Protein AF-0000000077126315 (afdb_homodimer)

Sequence (256 aa):
MYADLDFWLALLKDGDWLTDRAESLLKEHEDDLEVSLATFIELFLVEERLSFDRERAVTAILELATYEGNPNVVYQASENIDEGLNTFNAFHAALSSGSIISSDRAYDELTGVNRIRLEPEENEDSAAMYADLDFWLALLKDGDWLTDRAESLLKEHEDDLEVSLATFIELFLVEERLSFDRERAVTAILELATYEGNPNVVYQASENIDEGLNTFNAFHAALSSGSIISSDRAYDELTGVNRIRLEPEENEDSAA

pLDDT: mean 93.41, std 11.42, range [36.09, 98.94]

Organism: Haloquadratum walsbyi (strain DSM 16790 / HBSQ001) (NCBI:txid362976)

Radius of gyration: 20.1 Å; Cα contacts (8 Å, |Δi|>4): 358; chains: 2; bounding box: 36×75×53 Å

Nearest PDB structures (foldseek):
  4chg-assembly3_E  TM=4.236E-01  e=1.480E-02  Mycobacterium tuberculosis H37Rv
  5x3t-assembly1_H  TM=5.270E-01  e=7.736E-02  Mycobacterium tuberculosis H37Rv
  7by2-assembly1_B-2  TM=4.514E-01  e=3.288E-02  Klebsiella pneumoniae
  5wz4-assembly1_B  TM=5.120E-01  e=4.131E-02  Mycobacterium tuberculosis H37Rv
  6a7v-assembly1_E  TM=3.800E-01  e=3.041E-01  Mycobacterium tuberculosis H37Rv

Foldseek 3Di:
DEDALLLLCLCVDPPRPCVVVSVVVLVVQQPPYADEPVNLLVLLVVCVPVVDDSVVSLVVCVNRHDYPDDSQLSVQLVVLVVVPDDSVVSSQQSVVQQEDEDCDCSQVSDPRHHYDHDDDDDPPPPVD/DEDALVLLCLCVDPPRPCVVVSVVVLVVQQPPYADEPVNLLVLLVVCVPVVDDSVVSLVVCVNRHDYPDDSQLSVQLVVLVVVPDDSVVSSQQSVVQQEDEDCDCSQVSDPRHHYDHDDDDPPPPPVD

Structure (mmCIF, N/CA/C/O backbone):
data_AF-0000000077126315-model_v1
#
loop_
_entity.id
_entity.type
_entity.pdbx_description
1 polymer 'PIN domain protein'
#
loop_
_atom_site.group_PDB
_atom_site.id
_atom_site.type_symbol
_atom_site.label_atom_id
_atom_site.label_alt_id
_atom_site.label_comp_id
_atom_site.label_asym_id
_atom_site.label_entity_id
_atom_site.label_seq_id
_atom_site.pdbx_PDB_ins_code
_atom_site.Cartn_x
_atom_site.Cartn_y
_atom_site.Cartn_z
_atom_site.occupancy
_atom_site.B_iso_or_equiv
_atom_site.auth_seq_id
_atom_site.auth_comp_id
_atom_site.auth_asym_id
_atom_site.auth_atom_id
_atom_site.pdbx_PDB_model_num
ATOM 1 N N . MET A 1 1 ? 2.855 -19.172 2.217 1 94.94 1 MET A N 1
ATOM 2 C CA . MET A 1 1 ? 3.213 -18.891 0.829 1 94.94 1 MET A CA 1
ATOM 3 C C . MET A 1 1 ? 2.586 -17.594 0.362 1 94.94 1 MET A C 1
ATOM 5 O O . MET A 1 1 ? 1.371 -17.406 0.467 1 94.94 1 MET A O 1
ATOM 9 N N . TYR A 1 2 ? 3.389 -16.672 -0.114 1 98.06 2 TYR A N 1
ATOM 10 C CA . TYR A 1 2 ? 2.936 -15.359 -0.55 1 98.06 2 TYR A CA 1
ATOM 11 C C . TYR A 1 2 ? 2.613 -15.359 -2.039 1 98.06 2 TYR A C 1
ATOM 13 O O . TYR A 1 2 ? 3.338 -15.961 -2.838 1 98.06 2 TYR A O 1
ATOM 21 N N . ALA A 1 3 ? 1.524 -14.789 -2.373 1 97.94 3 ALA A N 1
ATOM 22 C CA . ALA A 1 3 ? 1.122 -14.742 -3.777 1 97.94 3 ALA A CA 1
ATOM 23 C C . ALA A 1 3 ? 0.929 -13.305 -4.246 1 97.94 3 ALA A C 1
ATOM 25 O O . ALA A 1 3 ? 0.358 -12.484 -3.525 1 97.94 3 ALA A O 1
ATOM 26 N N . ASP A 1 4 ? 1.427 -13.07 -5.449 1 96.5 4 ASP A N 1
ATOM 27 C CA . ASP A 1 4 ? 1.257 -11.773 -6.086 1 96.5 4 ASP A CA 1
ATOM 28 C C . ASP A 1 4 ? -0.171 -11.594 -6.598 1 96.5 4 ASP A C 1
ATOM 30 O O . ASP A 1 4 ? -0.97 -12.531 -6.566 1 96.5 4 ASP A O 1
ATOM 34 N N . LEU A 1 5 ? -0.423 -10.383 -7.051 1 97.5 5 LEU A N 1
ATOM 35 C CA . LEU A 1 5 ? -1.809 -10.039 -7.352 1 97.5 5 LEU A CA 1
ATOM 36 C C . LEU A 1 5 ? -2.314 -10.828 -8.562 1 97.5 5 LEU A C 1
ATOM 38 O O . LEU A 1 5 ? -3.496 -11.172 -8.633 1 97.5 5 LEU A O 1
ATOM 42 N N . ASP A 1 6 ? -1.498 -11.148 -9.539 1 96.38 6 ASP A N 1
ATOM 43 C CA . ASP A 1 6 ? -1.938 -11.867 -10.727 1 96.38 6 ASP A CA 1
ATOM 44 C C . ASP A 1 6 ? -2.527 -13.227 -10.352 1 96.38 6 ASP A C 1
ATOM 46 O O . ASP A 1 6 ? -3.449 -13.711 -11.008 1 96.38 6 ASP A O 1
ATOM 50 N N . PHE A 1 7 ? -1.992 -13.828 -9.328 1 98.06 7 PHE A N 1
ATOM 51 C CA . PHE A 1 7 ? -2.543 -15.078 -8.82 1 98.06 7 PHE A CA 1
ATOM 52 C C . PHE A 1 7 ? -4.004 -14.906 -8.414 1 98.06 7 PHE A C 1
ATOM 54 O O . PHE A 1 7 ? -4.859 -15.695 -8.812 1 98.06 7 PHE A O 1
ATOM 61 N N . TRP A 1 8 ? -4.289 -13.945 -7.699 1 97.88 8 TRP A N 1
ATOM 62 C CA . TRP A 1 8 ? -5.629 -13.695 -7.184 1 97.88 8 TRP A CA 1
ATOM 63 C C . TRP A 1 8 ? -6.574 -13.273 -8.305 1 97.88 8 TRP A C 1
ATOM 65 O O . TRP A 1 8 ? -7.723 -13.719 -8.352 1 97.88 8 TRP A O 1
ATOM 75 N N . LEU A 1 9 ? -6.062 -12.438 -9.18 1 97.06 9 LEU A N 1
ATOM 76 C CA . LEU A 1 9 ? -6.895 -12.023 -10.305 1 97.06 9 LEU A CA 1
ATOM 77 C C . LEU A 1 9 ? -7.25 -13.211 -11.188 1 97.06 9 LEU A C 1
ATOM 79 O O . LEU A 1 9 ? -8.359 -13.289 -11.719 1 97.06 9 LEU A O 1
ATOM 83 N N . ALA A 1 10 ? -6.328 -14.07 -11.312 1 96.69 10 ALA A N 1
ATOM 84 C CA . ALA A 1 10 ? -6.566 -15.266 -12.109 1 96.69 10 ALA A CA 1
ATOM 85 C C . ALA A 1 10 ? -7.707 -16.094 -11.531 1 96.69 10 ALA A C 1
ATOM 87 O O . ALA A 1 10 ? -8.453 -16.75 -12.266 1 96.69 10 ALA A O 1
ATOM 88 N N . LEU A 1 11 ? -7.809 -16.109 -10.227 1 96.19 11 LEU A N 1
ATOM 89 C CA . LEU A 1 11 ? -8.844 -16.891 -9.555 1 96.19 11 LEU A CA 1
ATOM 90 C C . LEU A 1 11 ? -10.188 -16.172 -9.602 1 96.19 11 LEU A C 1
ATOM 92 O O . LEU A 1 11 ? -11.242 -16.797 -9.562 1 96.19 11 LEU A O 1
ATOM 96 N N . LEU A 1 12 ? -10.125 -14.828 -9.734 1 93.44 12 LE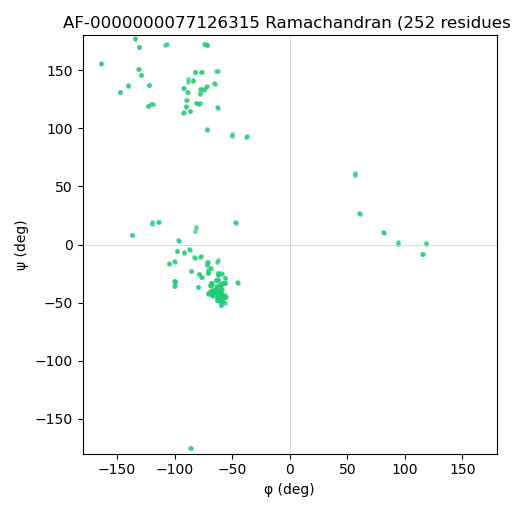U A N 1
ATOM 97 C CA . LEU A 1 12 ? -11.336 -14.031 -9.555 1 93.44 12 LEU A CA 1
ATOM 98 C C . LEU A 1 12 ? -11.93 -13.648 -10.906 1 93.44 12 LEU A C 1
ATOM 100 O O . LEU A 1 12 ? -13.133 -13.391 -11.008 1 93.44 12 LEU A O 1
ATOM 104 N N . LYS A 1 13 ? -11.102 -13.477 -11.883 1 89.38 13 LYS A N 1
ATOM 105 C CA . LYS A 1 13 ? -11.555 -13.047 -13.195 1 89.38 13 LYS A CA 1
ATOM 106 C C . LYS A 1 13 ? -11.945 -14.242 -14.062 1 89.38 13 LYS A C 1
ATOM 108 O O . LYS A 1 13 ? -11.203 -15.219 -14.148 1 89.38 13 LYS A O 1
ATOM 113 N N . ASP A 1 14 ? -12.969 -14.023 -14.734 1 84.69 14 ASP A N 1
ATOM 114 C CA . ASP A 1 14 ? -13.398 -15.07 -15.664 1 84.69 14 ASP A CA 1
ATOM 115 C C . ASP A 1 14 ? -12.539 -15.078 -16.922 1 84.69 14 ASP A C 1
ATOM 117 O O . ASP A 1 14 ? -12.234 -14.023 -17.484 1 84.69 14 ASP A O 1
ATOM 121 N N . GLY A 1 15 ? -12.156 -16.25 -17.266 1 87.44 15 GLY A N 1
ATOM 122 C CA . GLY A 1 15 ? -11.492 -16.422 -18.547 1 87.44 15 GLY A CA 1
ATOM 123 C C . GLY A 1 15 ? -10.016 -16.078 -18.5 1 87.44 15 GLY A C 1
ATOM 124 O O . GLY A 1 15 ? -9.383 -15.914 -19.547 1 87.44 15 GLY A O 1
ATOM 125 N N . ASP A 1 16 ? -9.555 -15.898 -17.344 1 91.19 16 ASP A N 1
ATOM 126 C CA . ASP A 1 16 ? -8.133 -15.602 -17.219 1 91.19 16 ASP A CA 1
ATOM 127 C C . ASP A 1 16 ? -7.289 -16.797 -17.672 1 91.19 16 ASP A C 1
ATOM 129 O O . ASP A 1 16 ? -7.613 -17.938 -17.375 1 91.19 16 ASP A O 1
ATOM 133 N N . TRP A 1 17 ? -6.203 -16.516 -18.422 1 93.19 17 TRP A N 1
ATOM 134 C CA . TRP A 1 17 ? -5.391 -17.578 -19 1 93.19 17 TRP A CA 1
ATOM 135 C C . TRP A 1 17 ? -4.586 -18.312 -17.922 1 93.19 17 TRP A C 1
ATOM 137 O O . TRP A 1 17 ? -4.09 -19.406 -18.156 1 93.19 17 TRP A O 1
ATOM 147 N N . LEU A 1 18 ? -4.484 -17.719 -16.719 1 96.44 18 LEU A N 1
ATOM 148 C CA . LEU A 1 18 ? -3.697 -18.312 -15.633 1 96.44 18 LEU A CA 1
ATOM 149 C C . LEU A 1 18 ? -4.586 -19.109 -14.688 1 96.44 18 LEU A C 1
ATOM 151 O O . LEU A 1 18 ? -4.105 -19.672 -13.703 1 96.44 18 LEU A O 1
ATOM 155 N N . THR A 1 19 ? -5.895 -19.25 -14.953 1 96 19 THR A N 1
ATOM 156 C CA . THR A 1 19 ? -6.883 -19.75 -14.016 1 96 19 THR A CA 1
ATOM 157 C C . THR A 1 19 ? -6.547 -21.188 -13.609 1 96 19 THR A C 1
ATOM 159 O O . THR A 1 19 ? -6.508 -21.516 -12.414 1 96 19 THR A O 1
ATOM 162 N N . ASP A 1 20 ? -6.258 -22.031 -14.562 1 94.81 20 ASP A N 1
ATOM 163 C CA . ASP A 1 20 ? -6.016 -23.438 -14.258 1 94.81 20 ASP A CA 1
ATOM 164 C C . ASP A 1 20 ? -4.828 -23.609 -13.312 1 94.81 20 ASP A C 1
ATOM 166 O O . ASP A 1 20 ? -4.91 -24.344 -12.328 1 94.81 20 ASP A O 1
ATOM 170 N N . ARG A 1 21 ? -3.779 -22.953 -13.641 1 96 21 ARG A N 1
ATOM 171 C CA . ARG A 1 21 ? -2.59 -23.031 -12.797 1 96 21 ARG A CA 1
ATOM 172 C C . ARG A 1 21 ? -2.855 -22.422 -11.422 1 96 21 ARG A C 1
ATOM 174 O O . ARG A 1 21 ? -2.424 -22.969 -10.406 1 96 21 ARG A O 1
ATOM 181 N N . ALA A 1 22 ? -3.566 -21.312 -11.352 1 97.19 22 ALA A N 1
ATOM 182 C CA . ALA A 1 22 ? -3.895 -20.656 -10.086 1 97.19 22 ALA A CA 1
ATOM 183 C C . ALA A 1 22 ? -4.742 -21.562 -9.203 1 97.19 22 ALA A C 1
ATOM 185 O O . ALA A 1 22 ? -4.492 -21.688 -8 1 97.19 22 ALA A O 1
ATOM 186 N N . GLU A 1 23 ? -5.664 -22.25 -9.812 1 96.5 23 GLU A N 1
ATOM 187 C CA . GLU A 1 23 ? -6.512 -23.172 -9.062 1 96.5 23 GLU A CA 1
ATOM 188 C C . GLU A 1 23 ? -5.703 -24.344 -8.5 1 96.5 23 GLU A C 1
ATOM 190 O O . GLU A 1 23 ? -5.926 -24.766 -7.371 1 96.5 23 GLU A O 1
ATOM 195 N N . SER A 1 24 ? -4.824 -24.781 -9.281 1 96.12 24 SER A N 1
ATOM 196 C CA . SER A 1 24 ? -3.959 -25.875 -8.836 1 96.12 24 SER A CA 1
ATOM 197 C C . SER A 1 24 ? -3.102 -25.438 -7.645 1 96.12 24 SER A C 1
ATOM 199 O O . SER A 1 24 ? -2.988 -26.172 -6.66 1 96.12 24 SER A O 1
ATOM 201 N N . LEU A 1 25 ? -2.535 -24.281 -7.727 1 96.75 25 LEU A N 1
ATOM 202 C CA . LEU A 1 25 ? -1.683 -23.781 -6.656 1 96.75 25 LEU A CA 1
ATOM 203 C C . LEU A 1 25 ? -2.504 -23.469 -5.41 1 96.75 25 LEU A C 1
ATOM 205 O O . LEU A 1 25 ? -2.027 -23.641 -4.289 1 96.75 25 LEU A O 1
ATOM 209 N N . LEU A 1 26 ? -3.717 -22.984 -5.641 1 97.12 26 LEU A N 1
ATOM 210 C CA . LEU A 1 26 ? -4.617 -22.766 -4.516 1 97.12 26 LEU A CA 1
ATOM 211 C C . LEU A 1 26 ? -4.848 -24.047 -3.732 1 97.12 26 LEU A C 1
ATOM 213 O O . LEU A 1 26 ? -4.789 -24.047 -2.502 1 97.12 26 LEU A O 1
ATOM 217 N N . LYS A 1 27 ? -5.059 -25.109 -4.445 1 96.25 27 LYS A N 1
ATOM 218 C CA . LYS A 1 27 ? -5.273 -26.422 -3.812 1 96.25 27 LYS A CA 1
ATOM 219 C C . LYS A 1 27 ? -4.008 -26.891 -3.104 1 96.25 27 LYS A C 1
ATOM 221 O O . LYS A 1 27 ? -4.074 -27.406 -1.986 1 96.25 27 LYS A O 1
ATOM 226 N N . GLU A 1 28 ? -2.939 -26.672 -3.709 1 95.56 28 GLU A N 1
ATOM 227 C CA . GLU A 1 28 ? -1.654 -27.125 -3.184 1 95.56 28 GLU A CA 1
ATOM 228 C C . GLU A 1 28 ? -1.284 -26.375 -1.909 1 95.56 28 GLU A C 1
ATOM 230 O O . GLU A 1 28 ? -0.688 -26.938 -0.994 1 95.56 28 GLU A O 1
ATOM 235 N N . HIS A 1 29 ? -1.709 -25.062 -1.847 1 95.12 29 HIS A N 1
ATOM 236 C CA . HIS A 1 29 ? -1.26 -24.203 -0.752 1 95.12 29 HIS A CA 1
ATOM 237 C C . HIS A 1 29 ? -2.439 -23.703 0.066 1 95.12 29 HIS A C 1
ATOM 239 O O . HIS A 1 29 ? -2.359 -22.625 0.677 1 95.12 29 HIS A O 1
ATOM 245 N N . GLU A 1 30 ? -3.582 -24.203 0.059 1 87.25 30 GLU A N 1
ATOM 246 C CA . GLU A 1 30 ? -4.883 -23.781 0.564 1 87.25 30 GLU A CA 1
ATOM 247 C C . GLU A 1 30 ? -4.766 -23.219 1.981 1 87.25 30 GLU A C 1
ATOM 249 O O . GLU A 1 30 ? -5.398 -22.219 2.314 1 87.25 30 GLU A O 1
ATOM 254 N N . ASP A 1 31 ? -3.863 -23.719 2.783 1 88.69 31 ASP A N 1
ATOM 255 C CA . ASP A 1 31 ? -3.83 -23.25 4.164 1 88.69 31 ASP A CA 1
ATOM 256 C C . ASP A 1 31 ? -2.543 -22.484 4.453 1 88.69 31 ASP A C 1
ATOM 258 O O . ASP A 1 31 ? -2.24 -22.188 5.609 1 88.69 31 ASP A O 1
ATOM 262 N N . ASP A 1 32 ? -2.023 -22.109 3.396 1 94.88 32 ASP A N 1
ATOM 263 C CA . ASP A 1 32 ? -0.699 -21.547 3.619 1 94.88 32 ASP A CA 1
ATOM 264 C C . ASP A 1 32 ? -0.506 -20.266 2.803 1 94.88 32 ASP A C 1
ATOM 266 O O . ASP A 1 32 ? 0.588 -19.703 2.777 1 94.88 32 ASP A O 1
ATOM 270 N N . LEU A 1 33 ? -1.534 -19.766 2.174 1 97.88 33 LEU A N 1
ATOM 271 C CA . LEU A 1 33 ? -1.396 -18.578 1.34 1 97.88 33 LEU A CA 1
ATOM 272 C C . LEU A 1 33 ? -1.479 -17.312 2.184 1 97.88 33 LEU A C 1
ATOM 274 O O . LEU A 1 33 ? -2.281 -17.234 3.119 1 97.88 33 LEU A O 1
ATOM 278 N N . GLU A 1 34 ? -0.672 -16.375 1.852 1 98.25 34 GLU A N 1
ATOM 279 C CA . GLU A 1 34 ? -0.603 -15.125 2.613 1 98.25 34 GLU A CA 1
ATOM 280 C C . GLU A 1 34 ? -0.725 -13.914 1.696 1 98.25 34 GLU A C 1
ATOM 282 O O . GLU A 1 34 ? -0.279 -13.945 0.548 1 98.25 34 GLU A O 1
ATOM 287 N N . VAL A 1 35 ? -1.335 -12.906 2.182 1 98.5 35 VAL A N 1
ATOM 288 C CA . VAL A 1 35 ? -1.39 -11.594 1.535 1 98.5 35 VAL A CA 1
ATOM 289 C C . VAL A 1 35 ? -1.025 -10.508 2.541 1 98.5 35 VAL A C 1
ATOM 291 O O . VAL A 1 35 ? -0.792 -10.797 3.719 1 98.5 35 VAL A O 1
ATOM 294 N N . SER A 1 36 ? -0.848 -9.367 2.066 1 98.62 36 SER A N 1
ATOM 295 C CA . SER A 1 36 ? -0.546 -8.195 2.885 1 98.62 36 SER A CA 1
ATOM 296 C C . SER A 1 36 ? -1.383 -6.996 2.459 1 98.62 36 SER A C 1
ATOM 298 O O . SER A 1 36 ? -2.184 -7.09 1.526 1 98.62 36 SER A O 1
ATOM 300 N N . LEU A 1 37 ? -1.221 -5.957 3.15 1 98.88 37 LEU A N 1
ATOM 301 C CA . LEU A 1 37 ? -1.912 -4.723 2.795 1 98.88 37 LEU A CA 1
ATOM 302 C C . LEU A 1 37 ? -1.588 -4.309 1.363 1 98.88 37 LEU A C 1
ATOM 304 O O . LEU A 1 37 ? -2.447 -3.783 0.653 1 98.88 37 LEU A O 1
ATOM 308 N N . ALA A 1 38 ? -0.397 -4.57 0.888 1 98.88 38 ALA A N 1
ATOM 309 C CA . ALA A 1 38 ? 0.032 -4.227 -0.465 1 98.88 38 ALA A CA 1
ATOM 310 C C . ALA A 1 38 ? -0.849 -4.91 -1.509 1 98.88 38 ALA A C 1
ATOM 312 O O . ALA A 1 38 ? -1.127 -4.336 -2.564 1 98.88 38 ALA A O 1
ATOM 313 N N . THR A 1 39 ? -1.288 -6.113 -1.21 1 98.81 39 THR A N 1
ATOM 314 C CA . THR A 1 39 ? -2.156 -6.852 -2.119 1 98.81 39 THR A CA 1
ATOM 315 C C . THR A 1 39 ? -3.453 -6.09 -2.369 1 98.81 39 THR A C 1
ATOM 317 O O . THR A 1 39 ? -3.863 -5.91 -3.518 1 98.81 39 THR A O 1
ATOM 320 N N . PHE A 1 40 ? -3.961 -5.57 -1.328 1 98.94 40 PHE A N 1
ATOM 321 C CA . PHE A 1 40 ? -5.266 -4.922 -1.435 1 98.94 40 PHE A CA 1
ATOM 322 C C . PHE A 1 40 ? -5.125 -3.525 -2.029 1 98.94 40 PHE A C 1
ATOM 324 O O . PHE A 1 40 ? -5.992 -3.08 -2.785 1 98.94 40 PHE A O 1
ATOM 331 N N . ILE A 1 41 ? -4.09 -2.859 -1.691 1 98.94 41 ILE A N 1
ATOM 332 C CA . ILE A 1 41 ? -3.861 -1.561 -2.316 1 98.94 41 ILE A CA 1
ATOM 333 C C . ILE A 1 41 ? -3.727 -1.732 -3.828 1 98.94 41 ILE A C 1
ATOM 335 O O . ILE A 1 41 ? -4.352 -1.002 -4.602 1 98.94 41 ILE A O 1
ATOM 339 N N . GLU A 1 42 ? -2.92 -2.664 -4.234 1 98.88 42 GLU A N 1
ATOM 340 C CA . GLU A 1 42 ? -2.756 -2.928 -5.66 1 98.88 42 GLU A CA 1
ATOM 341 C C . GLU A 1 42 ? -4.07 -3.361 -6.297 1 98.88 42 GLU A C 1
ATOM 343 O O . GLU A 1 42 ? -4.406 -2.922 -7.398 1 98.88 42 GLU A O 1
ATOM 348 N N . LEU A 1 43 ? -4.824 -4.211 -5.633 1 98.69 43 LEU A N 1
ATOM 349 C CA . LEU A 1 43 ? -6.121 -4.672 -6.117 1 98.69 43 LEU A CA 1
ATOM 350 C C . LEU A 1 43 ? -7.043 -3.492 -6.398 1 98.69 43 LEU A C 1
ATOM 352 O O . LEU A 1 43 ? -7.691 -3.443 -7.445 1 98.69 43 LEU A O 1
ATOM 356 N N . PHE A 1 44 ? -7.062 -2.562 -5.469 1 98.81 44 PHE A N 1
ATOM 357 C CA . PHE A 1 44 ? -7.941 -1.411 -5.621 1 98.81 44 PHE A CA 1
ATOM 358 C C . PHE A 1 44 ? -7.477 -0.517 -6.762 1 98.81 44 PHE A C 1
ATOM 360 O O . PHE A 1 44 ? -8.297 0.026 -7.508 1 98.81 44 PHE A O 1
ATOM 367 N N . LEU A 1 45 ? -6.176 -0.41 -6.965 1 98.44 45 LEU A N 1
ATOM 368 C CA . LEU A 1 45 ? -5.652 0.362 -8.086 1 98.44 45 LEU A CA 1
ATOM 369 C C . LEU A 1 45 ? -6.012 -0.297 -9.414 1 98.44 45 LEU A C 1
ATOM 371 O O . LEU A 1 45 ? -6.352 0.389 -10.375 1 98.44 45 LEU A O 1
ATOM 375 N N . VAL A 1 46 ? -5.934 -1.594 -9.453 1 97.5 46 VAL A N 1
ATOM 376 C CA . VAL A 1 46 ? -6.25 -2.328 -10.672 1 97.5 46 VAL A CA 1
ATOM 377 C C . VAL A 1 46 ? -7.746 -2.219 -10.969 1 97.5 46 VAL A C 1
ATOM 379 O O . VAL A 1 46 ? -8.148 -2.094 -12.125 1 97.5 46 VAL A O 1
ATOM 382 N N . GLU A 1 47 ? -8.547 -2.291 -9.992 1 97.25 47 GLU A N 1
ATOM 383 C CA . GLU A 1 47 ? -9.992 -2.207 -10.133 1 97.25 47 GLU A CA 1
ATOM 384 C C . GLU A 1 47 ? -10.406 -0.896 -10.797 1 97.25 47 GLU A C 1
ATOM 386 O O . GLU A 1 47 ? -11.391 -0.853 -11.539 1 97.25 47 GLU A O 1
ATOM 391 N N . GLU A 1 48 ? -9.68 0.119 -10.539 1 94.69 48 GLU A N 1
ATOM 392 C CA . GLU A 1 48 ? -9.961 1.399 -11.18 1 94.69 48 GLU A CA 1
ATOM 393 C C . GLU A 1 48 ? -9.953 1.264 -12.703 1 94.69 48 GLU A C 1
ATOM 395 O O . GLU A 1 48 ? -10.672 1.984 -13.398 1 94.69 48 GLU A O 1
ATOM 400 N N . ARG A 1 49 ? -9.203 0.354 -13.133 1 91.88 49 ARG A N 1
ATOM 401 C CA . ARG A 1 49 ? -9.023 0.211 -14.578 1 91.88 49 ARG A CA 1
ATOM 402 C C . ARG A 1 49 ? -9.898 -0.908 -15.133 1 91.88 49 ARG A C 1
ATOM 404 O O . ARG A 1 49 ? -10.453 -0.787 -16.219 1 91.88 49 ARG A O 1
ATOM 411 N N . LEU A 1 50 ? -10.078 -1.948 -14.398 1 91.25 50 LEU A N 1
ATOM 412 C CA . LEU A 1 50 ? -10.719 -3.146 -14.93 1 91.25 50 LEU A CA 1
ATOM 413 C C . LEU A 1 50 ? -12.18 -3.209 -14.492 1 91.25 50 LEU A C 1
ATOM 415 O O . LEU A 1 50 ? -12.969 -3.959 -15.07 1 91.25 50 LEU A O 1
ATOM 419 N N . SER A 1 51 ? -12.594 -2.527 -13.633 1 89.75 51 SER A N 1
ATOM 420 C CA . SER A 1 51 ? -13.977 -2.377 -13.188 1 89.75 51 SER A CA 1
ATOM 421 C C . SER A 1 51 ? -14.578 -3.721 -12.789 1 89.75 51 SER A C 1
ATOM 423 O O . SER A 1 51 ? -15.641 -4.102 -13.297 1 89.75 51 SER A O 1
ATOM 425 N N . PHE A 1 52 ? -14.023 -4.379 -11.781 1 92.38 52 PHE A N 1
ATOM 426 C CA . PHE A 1 52 ? -14.602 -5.594 -11.227 1 92.38 52 PHE A CA 1
ATOM 427 C C . PHE A 1 52 ? -15.195 -5.332 -9.852 1 92.38 52 PHE A C 1
ATOM 429 O O . PHE A 1 52 ? -15.117 -4.215 -9.336 1 92.38 52 PHE A O 1
ATOM 436 N N . ASP A 1 53 ? -15.891 -6.305 -9.312 1 95.06 53 ASP A N 1
ATOM 437 C CA . ASP A 1 53 ? -16.5 -6.188 -7.996 1 95.06 53 ASP A CA 1
ATOM 438 C C . ASP A 1 53 ? -15.453 -6.223 -6.891 1 95.06 53 ASP A C 1
ATOM 440 O O . ASP A 1 53 ? -15.039 -7.301 -6.457 1 95.06 53 ASP A O 1
ATOM 444 N N . ARG A 1 54 ? -15.109 -5.09 -6.43 1 97.06 54 ARG A N 1
ATOM 445 C CA . ARG A 1 54 ? -14.039 -4.887 -5.461 1 97.06 54 ARG A CA 1
ATOM 446 C C . ARG A 1 54 ? -14.328 -5.629 -4.16 1 97.06 54 ARG A C 1
ATOM 448 O O . ARG A 1 54 ? -13.461 -6.32 -3.623 1 97.06 54 ARG A O 1
ATOM 455 N N . GLU A 1 55 ? -15.531 -5.539 -3.643 1 97.44 55 GLU A N 1
ATOM 456 C CA . GLU A 1 55 ? -15.891 -6.145 -2.363 1 97.44 55 GLU A CA 1
ATOM 457 C C . GLU A 1 55 ? -15.859 -7.668 -2.443 1 97.44 55 GLU A C 1
ATOM 459 O O . GLU A 1 55 ? -15.391 -8.336 -1.521 1 97.44 55 GLU A O 1
ATOM 464 N N . ARG A 1 56 ? -16.406 -8.102 -3.484 1 97.06 56 ARG A N 1
ATOM 465 C CA . ARG A 1 56 ? -16.375 -9.547 -3.691 1 97.06 56 ARG A CA 1
ATOM 466 C C . ARG A 1 56 ? -14.938 -10.055 -3.764 1 97.06 56 ARG A C 1
ATOM 468 O O . ARG A 1 56 ? -14.602 -11.086 -3.174 1 97.06 56 ARG A O 1
ATOM 475 N N . ALA A 1 57 ? -14.102 -9.344 -4.48 1 98.19 57 ALA A N 1
ATOM 476 C CA . ALA A 1 57 ? -12.695 -9.727 -4.613 1 98.19 57 ALA A CA 1
ATOM 477 C C . ALA A 1 57 ? -12 -9.719 -3.258 1 98.19 57 ALA A C 1
ATOM 479 O O . ALA A 1 57 ? -11.281 -10.664 -2.918 1 98.19 57 ALA A O 1
ATOM 480 N N . VAL A 1 58 ? -12.25 -8.734 -2.441 1 98.75 58 VAL A N 1
ATOM 481 C CA . VAL A 1 58 ? -11.648 -8.609 -1.118 1 98.75 58 VAL A CA 1
ATOM 482 C C . VAL A 1 58 ? -12.078 -9.781 -0.242 1 98.75 58 VAL A C 1
ATOM 484 O O . VAL A 1 58 ? -11.234 -10.445 0.371 1 98.75 58 VAL A O 1
ATOM 487 N N . THR A 1 59 ? -13.336 -10.055 -0.236 1 98.62 59 THR A N 1
ATOM 488 C CA . THR A 1 59 ? -13.875 -11.125 0.589 1 98.62 59 THR A CA 1
ATOM 489 C C . THR A 1 59 ? -13.281 -12.477 0.171 1 98.62 59 THR A C 1
ATOM 491 O O . THR A 1 59 ? -12.875 -13.266 1.02 1 98.62 59 THR A O 1
ATOM 494 N N . ALA A 1 60 ? -13.195 -12.688 -1.124 1 97.94 60 ALA A N 1
ATOM 495 C CA . ALA A 1 60 ? -12.648 -13.945 -1.643 1 97.94 60 ALA A CA 1
ATOM 496 C C . ALA A 1 60 ? -11.195 -14.125 -1.219 1 97.94 60 ALA A C 1
ATOM 498 O O . ALA A 1 60 ? -10.812 -15.203 -0.751 1 97.94 60 ALA A O 1
ATOM 499 N N . ILE A 1 61 ? -10.391 -13.086 -1.327 1 98.62 61 ILE A N 1
ATOM 500 C CA . ILE A 1 61 ? -8.969 -13.172 -0.987 1 98.62 61 ILE A CA 1
ATOM 501 C C . ILE A 1 61 ? -8.812 -13.422 0.511 1 98.62 61 ILE A C 1
ATOM 503 O O . ILE A 1 61 ? -8.023 -14.273 0.925 1 98.62 61 ILE A O 1
ATOM 507 N N . LEU A 1 62 ? -9.641 -12.742 1.323 1 98.5 62 LEU A N 1
ATOM 508 C CA . LEU A 1 62 ? -9.523 -12.859 2.773 1 98.5 62 LEU A CA 1
ATOM 509 C C . LEU A 1 62 ? -9.984 -14.234 3.242 1 98.5 62 LEU A C 1
ATOM 511 O O . LEU A 1 62 ? -9.555 -14.711 4.297 1 98.5 62 LEU A O 1
ATOM 515 N N . GLU A 1 63 ? -10.844 -14.891 2.465 1 97.75 63 GLU A N 1
ATOM 516 C CA . GLU A 1 63 ? -11.297 -16.234 2.797 1 97.75 63 GLU A CA 1
ATOM 517 C C . GLU A 1 63 ? -10.219 -17.266 2.482 1 97.75 63 GLU A C 1
ATOM 519 O O . GLU A 1 63 ? -10.117 -18.297 3.156 1 97.75 63 GLU A O 1
ATOM 524 N N . LEU A 1 64 ? -9.406 -16.953 1.545 1 97.56 64 LEU A N 1
ATOM 525 C CA . LEU A 1 64 ? -8.5 -17.969 1.001 1 97.56 64 LEU A CA 1
ATOM 526 C C . LEU A 1 64 ? -7.082 -17.766 1.507 1 97.56 64 LEU A C 1
ATOM 528 O O . LEU A 1 64 ? -6.238 -18.656 1.397 1 97.56 64 LEU A O 1
ATOM 532 N N . ALA A 1 65 ? -6.801 -16.609 2.041 1 98.12 65 ALA A N 1
ATOM 533 C CA . ALA A 1 65 ? -5.43 -16.297 2.426 1 98.12 65 ALA A CA 1
ATOM 534 C C . ALA A 1 65 ? -5.375 -15.734 3.844 1 98.12 65 ALA A C 1
ATOM 536 O O . ALA A 1 65 ? -6.348 -15.148 4.324 1 98.12 65 ALA A O 1
ATOM 537 N N . THR A 1 66 ? -4.289 -15.961 4.473 1 97.94 66 THR A N 1
ATOM 538 C CA . THR A 1 66 ? -4.035 -15.328 5.766 1 97.94 66 THR A CA 1
ATOM 539 C C . THR A 1 66 ? -3.602 -13.875 5.582 1 97.94 66 THR A C 1
ATOM 541 O O . THR A 1 66 ? -2.74 -13.578 4.754 1 97.94 66 THR A O 1
ATOM 544 N N . TYR A 1 67 ? -4.215 -13.039 6.281 1 98.25 67 TYR A N 1
ATOM 545 C CA . TYR A 1 67 ? -3.895 -11.617 6.363 1 98.25 67 TYR A CA 1
ATOM 546 C C . TYR A 1 67 ? -3.633 -11.203 7.805 1 98.25 67 TYR A C 1
ATOM 548 O O . TYR A 1 67 ? -4.523 -11.289 8.656 1 98.25 67 TYR A O 1
ATOM 556 N N . GLU A 1 68 ? -2.449 -10.719 8.07 1 97.06 68 GLU A N 1
ATOM 557 C CA . GLU A 1 68 ? -2.062 -10.406 9.445 1 97.06 68 GLU A CA 1
ATOM 558 C C . GLU A 1 68 ? -2.576 -9.031 9.859 1 97.06 68 GLU A C 1
ATOM 560 O O . GLU A 1 68 ? -2.566 -8.695 11.047 1 97.06 68 GLU A O 1
ATOM 565 N N . GLY A 1 69 ? -3.074 -8.258 8.891 1 97.62 69 GLY A N 1
ATOM 566 C CA . GLY A 1 69 ? -3.629 -6.953 9.227 1 97.62 69 GLY A CA 1
ATOM 567 C C . GLY A 1 69 ? -5.09 -7.016 9.633 1 97.62 69 GLY A C 1
ATOM 568 O O . GLY A 1 69 ? -5.625 -8.094 9.875 1 97.62 69 GLY A O 1
ATOM 569 N N . ASN A 1 70 ? -5.617 -5.945 9.828 1 98.06 70 ASN A N 1
ATOM 570 C CA . ASN A 1 70 ? -7.035 -5.82 10.164 1 98.06 70 ASN A CA 1
ATOM 571 C C . ASN A 1 70 ? -7.902 -5.754 8.914 1 98.06 70 ASN A C 1
ATOM 573 O O . ASN A 1 70 ? -7.891 -4.754 8.195 1 98.06 70 ASN A O 1
ATOM 577 N N . PRO A 1 71 ? -8.742 -6.75 8.711 1 98.69 71 PRO A N 1
ATOM 578 C CA . PRO A 1 71 ? -9.555 -6.754 7.492 1 98.69 71 PRO A CA 1
ATOM 579 C C . PRO A 1 71 ? -10.5 -5.562 7.406 1 98.69 71 PRO A C 1
ATOM 581 O O . PRO A 1 71 ? -10.859 -5.129 6.309 1 98.69 71 PRO A O 1
ATOM 584 N N . ASN A 1 72 ? -10.867 -5.039 8.539 1 98.19 72 ASN A N 1
ATOM 585 C CA . ASN A 1 72 ? -11.781 -3.9 8.539 1 98.19 72 ASN A CA 1
ATOM 586 C C . ASN A 1 72 ? -11.172 -2.688 7.84 1 98.19 72 ASN A C 1
ATOM 588 O O . ASN A 1 72 ? -11.898 -1.88 7.254 1 98.19 72 ASN A O 1
ATOM 592 N N . VAL A 1 73 ? -9.922 -2.598 7.922 1 98.5 73 VAL A N 1
ATOM 593 C CA . VAL A 1 73 ? -9.234 -1.515 7.223 1 98.5 73 VAL A CA 1
ATOM 594 C C . VAL A 1 73 ? -9.5 -1.619 5.723 1 98.5 73 VAL A C 1
ATOM 596 O O . VAL A 1 73 ? -9.781 -0.615 5.062 1 98.5 73 VAL A O 1
ATOM 599 N N . VAL A 1 74 ? -9.445 -2.814 5.172 1 98.81 74 VAL A N 1
ATOM 600 C CA . VAL A 1 74 ? -9.625 -3.037 3.742 1 98.81 74 VAL A CA 1
ATOM 601 C C . VAL A 1 74 ? -11.07 -2.736 3.348 1 98.81 74 VAL A C 1
ATOM 603 O O . VAL A 1 74 ? -11.312 -2.035 2.365 1 98.81 74 VAL A O 1
ATOM 606 N N . TYR A 1 75 ? -11.945 -3.154 4.145 1 98.5 75 TYR A N 1
ATOM 607 C CA . TYR A 1 75 ? -13.359 -2.902 3.867 1 98.5 75 TYR A CA 1
ATOM 608 C C . TYR A 1 75 ? -13.68 -1.417 3.977 1 98.5 75 TYR A C 1
ATOM 610 O O . TYR A 1 75 ? -14.414 -0.872 3.146 1 98.5 75 TYR A O 1
ATOM 618 N N . GLN A 1 76 ? -13.164 -0.799 4.961 1 97.69 76 GLN A N 1
ATOM 619 C CA . GLN A 1 76 ? -13.398 0.632 5.125 1 97.69 76 GLN A CA 1
ATOM 620 C C . GLN A 1 76 ? -12.797 1.424 3.969 1 97.69 76 GLN A C 1
ATOM 622 O O . GLN A 1 76 ? -13.391 2.395 3.496 1 97.69 76 GLN A O 1
ATOM 627 N N . ALA A 1 77 ? -11.625 1.009 3.527 1 98.31 77 ALA A N 1
ATOM 628 C CA . ALA A 1 77 ? -11.031 1.666 2.365 1 98.31 77 ALA A CA 1
ATOM 629 C C . ALA A 1 77 ? -11.938 1.546 1.144 1 98.31 77 ALA A C 1
ATOM 631 O O . ALA A 1 77 ? -12.109 2.506 0.39 1 98.31 77 ALA A O 1
ATOM 632 N N . SER A 1 78 ? -12.492 0.392 0.962 1 98.38 78 SER A N 1
ATOM 633 C CA . SER A 1 78 ? -13.43 0.179 -0.136 1 98.38 78 SER A CA 1
ATOM 634 C C . SER A 1 78 ? -14.617 1.135 -0.043 1 98.38 78 SER A C 1
ATOM 636 O O . SER A 1 78 ? -14.984 1.772 -1.031 1 98.38 78 SER A O 1
ATOM 638 N N . GLU A 1 79 ? -15.164 1.255 1.099 1 97 79 GLU A N 1
ATOM 639 C CA . GLU A 1 79 ? -16.266 2.178 1.315 1 97 79 GLU A CA 1
ATOM 640 C C . GLU A 1 79 ? -15.852 3.619 1.049 1 97 79 GLU A C 1
ATOM 642 O O . GLU A 1 79 ? -16.609 4.395 0.46 1 97 79 GLU A O 1
ATOM 647 N N . ASN A 1 80 ? -14.711 3.943 1.485 1 97.31 80 ASN A N 1
ATOM 648 C CA . ASN A 1 80 ? -14.195 5.293 1.273 1 97.31 80 ASN A CA 1
ATOM 649 C C . ASN A 1 80 ? -14.055 5.613 -0.211 1 97.31 80 ASN A C 1
ATOM 651 O O . ASN A 1 80 ? -14.289 6.75 -0.63 1 97.31 80 ASN A O 1
ATOM 655 N N . ILE A 1 81 ? -13.633 4.648 -0.976 1 97.31 81 ILE A N 1
ATOM 656 C CA . ILE A 1 81 ? -13.539 4.84 -2.42 1 97.31 81 ILE A CA 1
ATOM 657 C C . ILE A 1 81 ? -14.93 5.102 -2.998 1 97.31 81 ILE A C 1
ATOM 659 O O . ILE A 1 81 ? -15.102 5.992 -3.832 1 97.31 81 ILE A O 1
ATOM 663 N N . ASP A 1 82 ? -15.859 4.363 -2.518 1 95.38 82 ASP A N 1
ATOM 664 C CA . ASP A 1 82 ? -17.234 4.562 -2.98 1 95.38 82 ASP A CA 1
ATOM 665 C C . ASP A 1 82 ? -17.734 5.957 -2.625 1 95.38 82 ASP A C 1
ATOM 667 O O . ASP A 1 82 ? -18.594 6.504 -3.309 1 95.38 82 ASP A O 1
ATOM 671 N N . GLU A 1 83 ? -17.125 6.5 -1.6 1 95.25 83 GLU A N 1
ATOM 672 C CA . GLU A 1 83 ? -17.5 7.848 -1.171 1 95.25 83 GLU A CA 1
ATOM 673 C C . GLU A 1 83 ? -16.703 8.906 -1.939 1 95.25 83 GLU A C 1
ATOM 675 O O . GLU A 1 83 ? -16.875 10.102 -1.707 1 95.25 83 GLU A O 1
ATOM 680 N N . GLY A 1 84 ? -15.82 8.5 -2.742 1 94.25 84 GLY A N 1
ATOM 681 C CA . GLY A 1 84 ? -15.242 9.453 -3.674 1 94.25 84 GLY A CA 1
ATOM 682 C C . GLY A 1 84 ? -13.75 9.648 -3.484 1 94.25 84 GLY A C 1
ATOM 683 O O . GLY A 1 84 ? -13.125 10.422 -4.211 1 94.25 84 GLY A O 1
ATOM 684 N N . LEU A 1 85 ? -13.188 8.953 -2.566 1 97.06 85 LEU A N 1
ATOM 685 C CA . LEU A 1 85 ? -11.758 9.086 -2.354 1 97.06 85 LEU A CA 1
ATOM 686 C C . LEU A 1 85 ? -10.977 8.234 -3.352 1 97.06 85 LEU A C 1
ATOM 688 O O . LEU A 1 85 ? -11.453 7.191 -3.789 1 97.06 85 LEU A O 1
ATOM 692 N N . ASN A 1 86 ? -9.781 8.734 -3.697 1 97.38 86 ASN A N 1
ATOM 693 C CA . ASN A 1 86 ? -8.898 7.867 -4.465 1 97.38 86 ASN A CA 1
ATOM 694 C C . ASN A 1 86 ? -8.328 6.742 -3.602 1 97.38 86 ASN A C 1
ATOM 696 O O . ASN A 1 86 ? -8.508 6.742 -2.383 1 97.38 86 ASN A O 1
ATOM 700 N N . THR A 1 87 ? -7.68 5.844 -4.176 1 98.56 87 THR A N 1
ATOM 701 C CA . THR A 1 87 ? -7.273 4.602 -3.529 1 98.56 87 THR A CA 1
ATOM 702 C C . THR A 1 87 ? -6.387 4.883 -2.32 1 98.56 87 THR A C 1
ATOM 704 O O . THR A 1 87 ? -6.676 4.434 -1.211 1 98.56 87 THR A O 1
ATOM 707 N N . PHE A 1 88 ? -5.363 5.637 -2.482 1 98.62 88 PHE A N 1
ATOM 708 C CA . PHE A 1 88 ? -4.438 5.848 -1.375 1 98.62 88 PHE A CA 1
ATOM 709 C C . PHE A 1 88 ? -5.105 6.637 -0.255 1 98.62 88 PHE A C 1
ATOM 711 O O . PHE A 1 88 ? -4.965 6.297 0.921 1 98.62 88 PHE A O 1
ATOM 718 N N . ASN A 1 89 ? -5.836 7.684 -0.655 1 98.25 89 ASN A N 1
ATOM 719 C CA . ASN A 1 89 ? -6.551 8.43 0.373 1 98.25 89 ASN A CA 1
ATOM 720 C C . ASN A 1 89 ? -7.527 7.543 1.136 1 98.25 89 ASN A C 1
ATOM 722 O O . ASN A 1 89 ? -7.699 7.699 2.346 1 98.25 89 ASN A O 1
ATOM 726 N N . ALA A 1 90 ? -8.141 6.668 0.432 1 98 90 ALA A N 1
ATOM 727 C CA . ALA A 1 90 ? -9.102 5.758 1.047 1 98 90 ALA A CA 1
ATOM 728 C C . ALA A 1 90 ? -8.43 4.863 2.084 1 98 90 ALA A C 1
ATOM 730 O O . ALA A 1 90 ? -8.945 4.684 3.188 1 98 90 ALA A O 1
ATOM 731 N N . PHE A 1 91 ? -7.289 4.34 1.811 1 98.69 91 PHE A N 1
ATOM 732 C CA . PHE A 1 91 ? -6.562 3.502 2.758 1 98.69 91 PHE A CA 1
ATOM 733 C C . PHE A 1 91 ? -6.012 4.336 3.906 1 98.69 91 PHE A C 1
ATOM 735 O O . PHE A 1 91 ? -6.059 3.916 5.066 1 98.69 91 PHE A O 1
ATOM 742 N N . HIS A 1 92 ? -5.484 5.504 3.59 1 98.69 92 HIS A N 1
ATOM 743 C CA . HIS A 1 92 ? -4.977 6.348 4.664 1 98.69 92 HIS A CA 1
ATOM 744 C C . HIS A 1 92 ? -6.082 6.695 5.66 1 98.69 92 HIS A C 1
ATOM 746 O O . HIS A 1 92 ? -5.859 6.676 6.871 1 98.69 92 HIS A O 1
ATOM 752 N N . ALA A 1 93 ? -7.211 6.988 5.145 1 98 93 ALA A N 1
ATOM 753 C CA . ALA A 1 93 ? -8.344 7.277 6.023 1 98 93 ALA A CA 1
ATOM 754 C C . ALA A 1 93 ? -8.664 6.078 6.91 1 98 93 ALA A C 1
ATOM 756 O O . ALA A 1 93 ? -8.844 6.227 8.125 1 98 93 ALA A O 1
ATOM 757 N N . ALA A 1 94 ? -8.719 4.922 6.316 1 97.88 94 ALA A N 1
ATOM 758 C CA . ALA A 1 94 ? -9.055 3.705 7.055 1 97.88 94 ALA A CA 1
ATOM 759 C C . ALA A 1 94 ? -7.992 3.389 8.102 1 97.88 94 ALA A C 1
ATOM 761 O O . ALA A 1 94 ? -8.305 2.867 9.172 1 97.88 94 ALA A O 1
ATOM 762 N N . LEU A 1 95 ? -6.762 3.744 7.855 1 98.19 95 LEU A N 1
ATOM 763 C CA . LEU A 1 95 ? -5.633 3.426 8.719 1 98.19 95 LEU A CA 1
ATOM 764 C C . LEU A 1 95 ? -5.48 4.469 9.82 1 98.19 95 LEU A C 1
ATOM 766 O O . LEU A 1 95 ? -4.836 4.211 10.844 1 98.19 95 LEU A O 1
ATOM 770 N N . SER A 1 96 ? -5.984 5.66 9.648 1 97.12 96 SER A N 1
ATOM 771 C CA . SER A 1 96 ? -5.781 6.781 10.555 1 97.12 96 SER A CA 1
ATOM 772 C C . SER A 1 96 ? -6.559 6.59 11.859 1 97.12 96 SER A C 1
ATOM 774 O O . SER A 1 96 ? -6.254 7.219 12.867 1 97.12 96 SER A O 1
ATOM 776 N N . SER A 1 97 ? -7.512 5.742 11.922 1 88.56 97 SER A N 1
ATOM 777 C CA . SER A 1 97 ? -8.367 5.523 13.086 1 88.56 97 SER A CA 1
ATOM 778 C C . SER A 1 97 ? -9.141 6.785 13.453 1 88.56 97 SER A C 1
ATOM 780 O O . SER A 1 97 ? -9.273 7.121 14.633 1 88.56 97 SER A O 1
ATOM 782 N N . GLY A 1 98 ? -9.391 7.652 12.508 1 93.56 98 GLY A N 1
ATOM 783 C CA . GLY A 1 98 ? -10.367 8.711 12.703 1 93.56 98 GLY A CA 1
ATOM 784 C C . GLY A 1 98 ? -9.758 10.102 12.68 1 93.56 98 GLY A C 1
ATOM 785 O O . GLY A 1 98 ? -10.477 11.102 12.789 1 93.56 98 GLY A O 1
ATOM 786 N N . SER A 1 99 ? -8.523 10.227 12.656 1 96 99 SER A N 1
ATOM 787 C CA . SER A 1 99 ? -7.871 11.531 12.523 1 96 99 SER A CA 1
ATOM 788 C C . SER A 1 99 ? -6.652 11.445 11.609 1 96 99 SER A C 1
ATOM 790 O O . SER A 1 99 ? -5.836 10.531 11.734 1 96 99 SER A O 1
ATOM 792 N N . ILE A 1 100 ? -6.555 12.5 10.711 1 98.06 100 ILE A N 1
ATOM 793 C CA . ILE A 1 100 ? -5.492 12.414 9.719 1 98.06 100 ILE A CA 1
ATOM 794 C C . ILE A 1 100 ? -4.98 13.812 9.383 1 98.06 100 ILE A C 1
ATOM 796 O O . ILE A 1 100 ? -5.77 14.742 9.203 1 98.06 100 ILE A O 1
ATOM 800 N N . ILE A 1 101 ? -3.689 13.977 9.406 1 98.06 101 ILE A N 1
ATOM 801 C CA . ILE A 1 101 ? -3.068 15.203 8.914 1 98.06 101 ILE A CA 1
ATOM 802 C C . ILE A 1 101 ? -2.967 15.148 7.391 1 98.06 101 ILE A C 1
ATOM 804 O O . ILE A 1 101 ? -2.334 14.25 6.832 1 98.06 101 ILE A O 1
ATOM 808 N N . SER A 1 102 ? -3.568 16.109 6.727 1 98.06 102 SER A N 1
ATOM 809 C CA . SER A 1 102 ? -3.559 16.094 5.27 1 98.06 102 SER A CA 1
ATOM 810 C C . SER A 1 102 ? -3.945 17.453 4.688 1 98.06 102 SER A C 1
ATOM 812 O O . SER A 1 102 ? -4.605 18.25 5.355 1 98.06 102 SER A O 1
ATOM 814 N N . SER A 1 103 ? -3.492 17.656 3.496 1 96.81 103 SER A N 1
ATOM 815 C CA . SER A 1 103 ? -3.941 18.844 2.783 1 96.81 103 SER A CA 1
ATOM 816 C C . SER A 1 103 ? -5.078 18.516 1.82 1 96.81 103 SER A C 1
ATOM 818 O O . SER A 1 103 ? -5.629 19.422 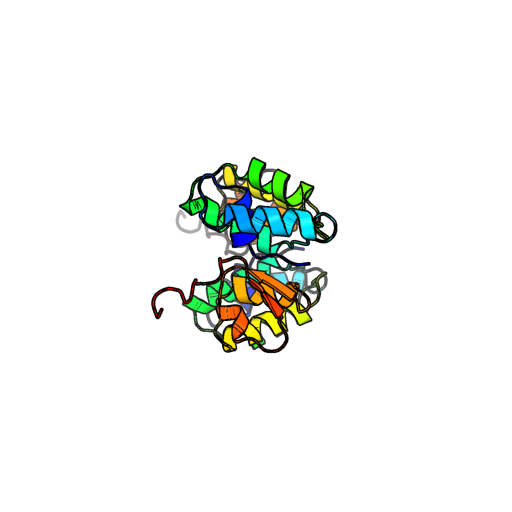1.172 1 96.81 103 SER A O 1
ATOM 820 N N . ASP A 1 104 ? -5.402 17.281 1.691 1 96.75 104 ASP A N 1
ATOM 821 C CA . ASP A 1 104 ? -6.457 16.891 0.765 1 96.75 104 ASP A CA 1
ATOM 822 C C . ASP A 1 104 ? -7.836 17.141 1.364 1 96.75 104 ASP A C 1
ATOM 824 O O . ASP A 1 104 ? -8.25 16.453 2.303 1 96.75 104 ASP A O 1
ATOM 828 N N . ARG A 1 105 ? -8.617 17.922 0.729 1 95.56 105 ARG A N 1
ATOM 829 C CA . ARG A 1 105 ? -9.922 18.328 1.241 1 95.56 105 ARG A CA 1
ATOM 830 C C . ARG A 1 105 ? -10.953 17.219 1.064 1 95.56 105 ARG A C 1
ATOM 832 O O . ARG A 1 105 ? -12.039 17.281 1.635 1 95.56 105 ARG A O 1
ATOM 839 N N . ALA A 1 106 ? -10.562 16.234 0.328 1 96.19 106 ALA A N 1
ATOM 840 C CA . ALA A 1 106 ? -11.469 15.109 0.143 1 96.19 106 ALA A CA 1
ATOM 841 C C . ALA A 1 106 ? -11.812 14.453 1.479 1 96.19 106 ALA A C 1
ATOM 843 O O . ALA A 1 106 ? -12.898 13.898 1.644 1 96.19 106 ALA A O 1
ATOM 844 N N . TYR A 1 107 ? -10.953 14.602 2.457 1 96.94 107 TYR A N 1
ATOM 845 C CA . TYR A 1 107 ? -11.188 14.008 3.77 1 96.94 107 TYR A CA 1
ATOM 846 C C . TYR A 1 107 ? -12.32 14.719 4.496 1 96.94 107 TYR A C 1
ATOM 848 O O . TYR A 1 107 ? -12.93 14.156 5.406 1 96.94 107 TYR A O 1
ATOM 856 N N . ASP A 1 108 ? -12.57 15.938 4.09 1 95.19 108 ASP A N 1
ATOM 857 C CA . ASP A 1 108 ? -13.594 16.719 4.773 1 95.19 108 ASP A CA 1
ATOM 858 C C . ASP A 1 108 ? -14.984 16.141 4.5 1 95.19 108 ASP A C 1
ATOM 860 O O . ASP A 1 108 ? -15.922 16.391 5.262 1 95.19 108 ASP A O 1
ATOM 864 N N . GLU A 1 109 ? -15.094 15.398 3.467 1 91.81 109 GLU A N 1
ATOM 865 C CA . GLU A 1 109 ? -16.391 14.852 3.068 1 91.81 109 GLU A CA 1
ATOM 866 C C . GLU A 1 109 ? -16.625 13.477 3.688 1 91.81 109 GLU A C 1
ATOM 868 O O . GLU A 1 109 ? -17.719 12.93 3.588 1 91.81 109 GLU A O 1
ATOM 873 N N . LEU A 1 110 ? -15.656 12.938 4.328 1 92.94 110 LEU A N 1
ATOM 874 C CA . LEU A 1 110 ? -15.773 11.609 4.926 1 92.94 110 LEU A CA 1
ATOM 875 C C . LEU A 1 110 ? -16.328 11.695 6.344 1 92.94 110 LEU A C 1
ATOM 877 O O . LEU A 1 110 ? -15.883 12.531 7.137 1 92.94 110 LEU A O 1
ATOM 881 N N . THR A 1 111 ? -17.297 10.859 6.523 1 88.44 111 THR A N 1
ATOM 882 C CA . THR A 1 111 ? -17.797 10.758 7.891 1 88.44 111 THR A CA 1
ATOM 883 C C . THR A 1 111 ? -16.828 9.977 8.766 1 88.44 111 THR A C 1
ATOM 885 O O . THR A 1 111 ? -16.234 8.984 8.32 1 88.44 111 THR A O 1
ATOM 888 N N . GLY A 1 112 ? -16.5 10.422 9.938 1 88.75 112 GLY A N 1
ATOM 889 C CA . GLY A 1 112 ? -15.719 9.664 10.906 1 88.75 112 GLY A CA 1
ATOM 890 C C . GLY A 1 112 ? -14.234 9.961 10.836 1 88.75 112 GLY A C 1
ATOM 891 O O . GLY A 1 112 ? -13.438 9.297 11.5 1 88.75 112 GLY A O 1
ATOM 892 N N . VAL A 1 113 ? -13.859 10.844 9.945 1 94.38 113 VAL A N 1
ATOM 893 C CA . VAL A 1 113 ? -12.453 11.211 9.867 1 94.38 113 VAL A CA 1
ATOM 894 C C . VAL A 1 113 ? -12.289 12.703 10.156 1 94.38 113 VAL A C 1
ATOM 896 O O . VAL A 1 113 ? -12.953 13.539 9.531 1 94.38 113 VAL A O 1
ATOM 899 N N . ASN A 1 114 ? -11.547 12.984 11.125 1 96.19 114 ASN A N 1
ATOM 900 C CA . ASN A 1 114 ? -11.18 14.359 11.438 1 96.19 114 ASN A CA 1
ATOM 901 C C . ASN A 1 114 ? -9.867 14.758 10.773 1 96.19 114 ASN A C 1
ATOM 903 O O . ASN A 1 114 ? -8.805 14.234 11.117 1 96.19 114 ASN A O 1
ATOM 907 N N . ARG A 1 115 ? -9.992 15.656 9.859 1 97.88 115 ARG A N 1
ATOM 908 C CA . ARG A 1 115 ? -8.805 16.109 9.141 1 97.88 115 ARG A CA 1
ATOM 909 C C . ARG A 1 115 ? -8.148 17.281 9.859 1 97.88 115 ARG A C 1
ATOM 911 O O . ARG A 1 115 ? -8.812 18.266 10.195 1 97.88 115 ARG A O 1
ATOM 918 N N . ILE A 1 116 ? -6.93 17.109 10.141 1 96.88 116 ILE A N 1
ATOM 919 C CA . ILE A 1 116 ? -6.098 18.219 10.562 1 96.88 116 ILE A CA 1
ATOM 920 C C . ILE A 1 116 ? -5.449 18.875 9.352 1 96.88 116 ILE A C 1
ATOM 922 O O . ILE A 1 116 ? -4.637 18.25 8.656 1 96.88 116 ILE A O 1
ATOM 926 N N . ARG A 1 117 ? -5.73 20.047 9.156 1 96.5 117 ARG A N 1
ATOM 927 C CA . ARG A 1 117 ? -5.363 20.75 7.926 1 96.5 117 ARG A CA 1
ATOM 928 C C . ARG A 1 117 ? -3.863 21.016 7.875 1 96.5 117 ARG A C 1
ATOM 930 O O . ARG A 1 117 ? -3.285 21.516 8.844 1 96.5 117 ARG A O 1
ATOM 937 N N . LEU A 1 118 ? -3.379 20.766 6.746 1 96.5 118 LEU A N 1
ATOM 938 C CA . LEU A 1 118 ? -1.971 21.047 6.492 1 96.5 118 LEU A CA 1
ATOM 939 C C . LEU A 1 118 ? -1.809 22.359 5.738 1 96.5 118 LEU A C 1
ATOM 941 O O . LEU A 1 118 ? -0.816 23.062 5.926 1 96.5 118 LEU A O 1
ATOM 945 N N . GLU A 1 119 ? -2.77 22.672 4.91 1 93 119 GLU A N 1
ATOM 946 C CA . GLU A 1 119 ? -2.713 23.906 4.125 1 93 119 GLU A CA 1
ATOM 947 C C . GLU A 1 119 ? -3.059 25.125 4.977 1 93 119 GLU A C 1
ATOM 949 O O . GLU A 1 119 ? -3.818 25.016 5.941 1 93 119 GLU A O 1
ATOM 954 N N . PRO A 1 120 ? -2.441 26.219 4.625 1 85.56 120 PRO A N 1
ATOM 955 C CA . PRO A 1 120 ? -2.773 27.453 5.359 1 85.56 120 PRO A CA 1
ATOM 956 C C . PRO A 1 120 ? -4.234 27.859 5.188 1 85.56 120 PRO A C 1
ATOM 958 O O . PRO A 1 120 ? -4.887 27.453 4.219 1 85.56 120 PRO A O 1
ATOM 961 N N . GLU A 1 121 ? -4.676 28.516 6.305 1 78.31 121 GLU A N 1
ATOM 962 C CA . GLU A 1 121 ? -6.039 29.031 6.199 1 78.31 121 GLU A CA 1
ATOM 963 C C . GLU A 1 121 ? -6.152 30.078 5.09 1 78.31 121 GLU A C 1
ATOM 965 O O . GLU A 1 121 ? -5.203 30.812 4.828 1 78.31 121 GLU A O 1
ATOM 970 N N . GLU A 1 122 ? -6.9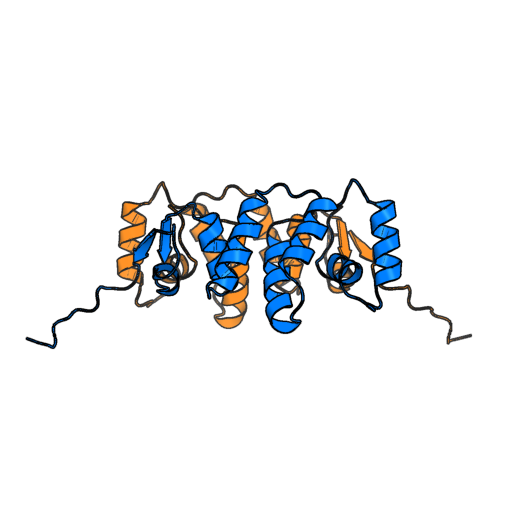1 29.828 4.164 1 65.94 122 GLU A N 1
ATOM 971 C CA . GLU A 1 122 ? -7.137 30.859 3.158 1 65.94 122 GLU A CA 1
ATOM 972 C C . GLU A 1 122 ? -7.5 32.188 3.807 1 65.94 122 GLU A C 1
ATOM 974 O O . GLU A 1 122 ? -8.273 32.25 4.77 1 65.94 122 GLU A O 1
ATOM 979 N N . ASN A 1 123 ? -6.586 33.062 4.023 1 54.34 123 ASN A N 1
ATOM 980 C CA . ASN A 1 123 ? -6.969 34.406 4.438 1 54.34 123 ASN A CA 1
ATOM 981 C C . ASN A 1 123 ? -8.234 34.875 3.727 1 54.34 123 ASN A C 1
ATOM 983 O O . ASN A 1 123 ? -8.312 34.844 2.496 1 54.34 123 ASN A O 1
ATOM 987 N N . GLU A 1 124 ? -9.383 34.719 4.203 1 49.44 124 GLU A N 1
ATOM 988 C CA . GLU A 1 124 ? -10.516 35.531 3.783 1 49.44 124 GLU A CA 1
ATOM 989 C C . GLU A 1 124 ? -10.148 37 3.77 1 49.44 124 GLU A C 1
ATOM 991 O O . GLU A 1 124 ? -10.469 37.75 4.703 1 49.44 124 GLU A O 1
ATOM 996 N N . ASP A 1 125 ? -8.953 37.469 3.734 1 45 125 ASP A N 1
ATOM 997 C CA . ASP A 1 125 ? -8.734 38.906 3.711 1 45 125 ASP A CA 1
ATOM 998 C C . ASP A 1 125 ? -9.461 39.562 2.537 1 45 125 ASP A C 1
ATOM 1000 O O . ASP A 1 125 ? -9.703 40.75 2.539 1 45 125 ASP A O 1
ATOM 1004 N N . SER A 1 126 ? -9.469 39.062 1.33 1 46.28 126 SER A N 1
ATOM 1005 C CA . SER A 1 126 ? -9.711 40.125 0.364 1 46.28 126 SER A CA 1
ATOM 1006 C C . SER A 1 126 ? -11.078 40.75 0.581 1 46.28 126 SER A C 1
ATOM 1008 O O . SER A 1 126 ? -11.531 41.562 -0.233 1 46.28 126 SER A O 1
ATOM 1010 N N . ALA A 1 127 ? -12.062 40.188 1.335 1 45.06 127 ALA A N 1
ATOM 1011 C CA . ALA A 1 127 ? -13.242 41.062 1.253 1 45.06 127 ALA A CA 1
ATOM 1012 C C . ALA A 1 127 ? -13.148 42.219 2.229 1 45.06 127 ALA A C 1
ATOM 1014 O O . ALA A 1 127 ? -14.117 42.969 2.426 1 45.06 127 ALA A O 1
ATOM 1015 N N . ALA A 1 128 ? -12.016 42.594 2.945 1 36.09 128 ALA A N 1
ATOM 1016 C CA . ALA A 1 128 ? -12.188 43.875 3.6 1 36.09 128 ALA A CA 1
ATOM 1017 C C . ALA A 1 128 ? -12.008 45.031 2.605 1 36.09 128 ALA A C 1
ATOM 1019 O O . ALA A 1 128 ? -11.266 44.906 1.629 1 36.09 128 ALA A O 1
ATOM 1020 N N . MET B 1 1 ? -1.19 9.891 15.969 1 94.75 1 MET B N 1
ATOM 1021 C CA . MET B 1 1 ? -1.709 10.742 14.906 1 94.75 1 MET B CA 1
ATOM 1022 C C . MET B 1 1 ? -1.201 10.273 13.547 1 94.75 1 MET B C 1
ATOM 1024 O O . MET B 1 1 ? 0.005 10.133 13.344 1 94.75 1 MET B O 1
ATOM 1028 N N . TYR B 1 2 ? -2.098 10.008 12.633 1 98.06 2 TYR B N 1
ATOM 1029 C CA . TYR B 1 2 ? -1.761 9.508 11.305 1 98.06 2 TYR B CA 1
ATOM 1030 C C . TYR B 1 2 ? -1.605 10.656 10.312 1 98.06 2 TYR B C 1
ATOM 1032 O O . TYR B 1 2 ? -2.385 11.609 10.336 1 98.06 2 TYR B O 1
ATOM 1040 N N . ALA B 1 3 ? -0.591 10.594 9.539 1 97.88 3 ALA B N 1
ATOM 1041 C CA . ALA B 1 3 ? -0.351 11.656 8.562 1 97.88 3 ALA B CA 1
ATOM 1042 C C . ALA B 1 3 ? -0.294 11.094 7.148 1 97.88 3 ALA B C 1
ATOM 1044 O O . ALA B 1 3 ? 0.304 10.039 6.914 1 97.88 3 ALA B O 1
ATOM 1045 N N . ASP B 1 4 ? -0.94 11.836 6.273 1 96.56 4 ASP B N 1
ATOM 1046 C CA . ASP B 1 4 ? -0.916 11.5 4.852 1 96.56 4 ASP B CA 1
ATOM 1047 C C . ASP B 1 4 ? 0.438 11.836 4.234 1 96.56 4 ASP B C 1
ATOM 1049 O O . ASP B 1 4 ? 1.284 12.461 4.879 1 96.56 4 ASP B O 1
ATOM 1053 N N . LEU B 1 5 ? 0.568 11.414 2.992 1 97.62 5 LEU B N 1
ATOM 1054 C CA . LEU B 1 5 ? 1.891 11.492 2.381 1 97.62 5 LEU B CA 1
ATOM 1055 C C . LEU B 1 5 ? 2.297 12.945 2.148 1 97.62 5 LEU B C 1
AT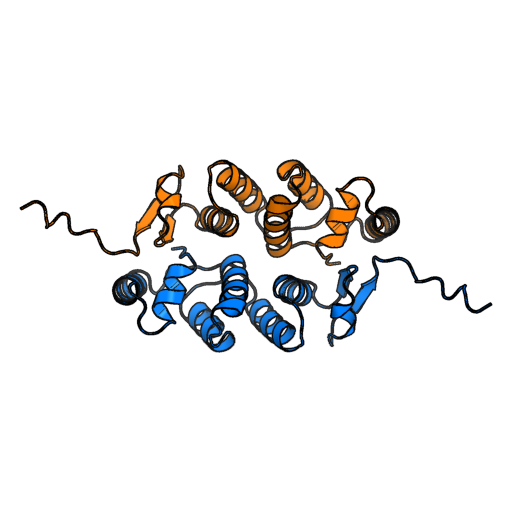OM 1057 O O . LEU B 1 5 ? 3.479 13.281 2.23 1 97.62 5 LEU B O 1
ATOM 1061 N N . ASP B 1 6 ? 1.402 13.852 1.847 1 96.56 6 ASP B N 1
ATOM 1062 C CA . ASP B 1 6 ? 1.74 15.242 1.589 1 96.56 6 ASP B CA 1
ATOM 1063 C C . ASP B 1 6 ? 2.434 15.875 2.795 1 96.56 6 ASP B C 1
ATOM 1065 O O . ASP B 1 6 ? 3.297 16.734 2.639 1 96.56 6 ASP B O 1
ATOM 1069 N N . PHE B 1 7 ? 2.055 15.438 3.971 1 98.12 7 PHE B N 1
ATOM 1070 C CA . PHE B 1 7 ? 2.725 15.891 5.184 1 98.12 7 PHE B CA 1
ATOM 1071 C C . PHE B 1 7 ? 4.211 15.555 5.141 1 98.12 7 PHE B C 1
ATOM 1073 O O . PHE B 1 7 ? 5.059 16.422 5.383 1 98.12 7 PHE B O 1
ATOM 1080 N N . TRP B 1 8 ? 4.527 14.398 4.84 1 97.81 8 TRP B N 1
ATOM 1081 C CA . TRP B 1 8 ? 5.902 13.914 4.824 1 97.81 8 TRP B CA 1
ATOM 1082 C C . TRP B 1 8 ? 6.691 14.547 3.682 1 97.81 8 TRP B C 1
ATOM 1084 O O . TRP B 1 8 ? 7.848 14.938 3.857 1 97.81 8 TRP B O 1
ATOM 1094 N N . LEU B 1 9 ? 6.039 14.656 2.547 1 97.06 9 LEU B N 1
ATOM 1095 C CA . LEU B 1 9 ? 6.711 15.281 1.415 1 97.06 9 LEU B CA 1
ATOM 1096 C C . LEU B 1 9 ? 7.023 16.75 1.714 1 97.06 9 LEU B C 1
ATOM 1098 O O . LEU B 1 9 ? 8.07 17.266 1.308 1 97.06 9 LEU B O 1
ATOM 1102 N N . ALA B 1 10 ? 6.145 17.344 2.398 1 96.69 10 ALA B N 1
ATOM 1103 C CA . ALA B 1 10 ? 6.352 18.75 2.771 1 96.69 10 ALA B CA 1
ATOM 1104 C C . ALA B 1 10 ? 7.598 18.891 3.643 1 96.69 10 ALA B C 1
ATOM 1106 O O . ALA B 1 10 ? 8.289 19.922 3.574 1 96.69 10 ALA B O 1
ATOM 1107 N N . LEU B 1 11 ? 7.844 17.922 4.465 1 96.12 11 LEU B N 1
ATOM 1108 C CA . LEU B 1 11 ? 8.992 17.969 5.367 1 96.12 11 LEU B CA 1
ATOM 1109 C C . LEU B 1 11 ? 10.273 17.609 4.633 1 96.12 11 LEU B C 1
ATOM 1111 O O . LEU B 1 11 ? 11.359 18.047 5.016 1 96.12 11 LEU B O 1
ATOM 1115 N N . LEU B 1 12 ? 10.125 16.828 3.549 1 93.12 12 LEU B N 1
ATOM 1116 C CA . LEU B 1 12 ? 11.297 16.234 2.918 1 93.12 12 LEU B CA 1
ATOM 1117 C C . LEU B 1 12 ? 11.719 17.047 1.694 1 93.12 12 LEU B C 1
ATOM 1119 O O . LEU B 1 12 ? 12.891 17.016 1.3 1 93.12 12 LEU B O 1
ATOM 1123 N N . LYS B 1 13 ? 10.797 17.641 1.041 1 89.38 13 LYS B N 1
ATOM 1124 C CA . LYS B 1 13 ? 11.086 18.391 -0.181 1 89.38 13 LYS B CA 1
ATOM 1125 C C . LYS B 1 13 ? 11.438 19.828 0.132 1 89.38 13 LYS B C 1
ATOM 1127 O O . LYS B 1 13 ? 10.766 20.484 0.93 1 89.38 13 LYS B O 1
ATOM 1132 N N . ASP B 1 14 ? 12.344 20.281 -0.6 1 84.62 14 ASP B N 1
ATOM 1133 C CA . ASP B 1 14 ? 12.719 21.672 -0.453 1 84.62 14 ASP B CA 1
ATOM 1134 C C . ASP B 1 14 ? 11.711 22.594 -1.149 1 84.62 14 ASP B C 1
ATOM 1136 O O . ASP B 1 14 ? 11.289 22.312 -2.271 1 84.62 14 ASP B O 1
ATOM 1140 N N . GLY B 1 15 ? 11.367 23.594 -0.431 1 87.5 15 GLY B N 1
ATOM 1141 C CA . GLY B 1 15 ? 10.57 24.641 -1.048 1 87.5 15 GLY B CA 1
ATOM 1142 C C . GLY B 1 15 ? 9.094 24.297 -1.114 1 87.5 15 GLY B C 1
ATOM 1143 O O . GLY B 1 15 ? 8.328 24.953 -1.833 1 87.5 15 GLY B O 1
ATOM 1144 N N . ASP B 1 16 ? 8.766 23.281 -0.449 1 91.19 16 ASP B N 1
ATOM 1145 C CA . ASP B 1 16 ? 7.344 22.938 -0.429 1 91.19 16 ASP B CA 1
ATOM 1146 C C . ASP B 1 16 ? 6.527 24.016 0.282 1 91.19 16 ASP B C 1
ATOM 1148 O O . ASP B 1 16 ? 6.953 24.547 1.31 1 91.19 16 ASP B O 1
ATOM 1152 N N . TRP B 1 17 ? 5.355 24.344 -0.271 1 93.19 17 TRP B N 1
ATOM 1153 C CA . TRP B 1 17 ? 4.543 25.422 0.255 1 93.19 17 TRP B CA 1
ATOM 1154 C C . TRP B 1 17 ? 3.904 25.031 1.586 1 93.19 17 TRP B C 1
ATOM 1156 O O . TRP B 1 17 ? 3.447 25.906 2.338 1 93.19 17 TRP B O 1
ATOM 1166 N N . LEU B 1 18 ? 3.898 23.734 1.93 1 96.38 18 LEU B N 1
ATOM 1167 C CA . LEU B 1 18 ? 3.273 23.234 3.152 1 96.38 18 LEU B CA 1
ATOM 1168 C C . LEU B 1 18 ? 4.305 23.078 4.266 1 96.38 18 LEU B C 1
ATOM 1170 O O . LEU B 1 18 ? 3.967 22.672 5.375 1 96.38 18 LEU B O 1
ATOM 1174 N N . THR B 1 19 ? 5.578 23.453 4.055 1 95.94 19 THR B N 1
ATOM 1175 C CA . THR B 1 19 ? 6.691 23.109 4.934 1 95.94 19 THR B CA 1
ATOM 1176 C C . THR B 1 19 ? 6.48 23.719 6.324 1 95.94 19 THR B C 1
ATOM 1178 O O . THR B 1 19 ? 6.59 23.016 7.328 1 95.94 19 THR B O 1
ATOM 1181 N N . ASP B 1 20 ? 6.129 24.984 6.395 1 94.81 20 ASP B N 1
ATOM 1182 C CA . ASP B 1 20 ? 5.996 25.641 7.688 1 94.81 20 ASP B CA 1
ATOM 1183 C C . ASP B 1 20 ? 4.934 24.969 8.547 1 94.81 20 ASP B C 1
ATOM 1185 O O . ASP B 1 20 ? 5.16 24.688 9.727 1 94.81 20 ASP B O 1
ATOM 1189 N N . ARG B 1 21 ? 3.826 24.75 7.961 1 95.94 21 ARG B N 1
ATOM 1190 C CA . ARG B 1 21 ? 2.742 24.094 8.688 1 95.94 21 ARG B CA 1
ATOM 1191 C C . ARG B 1 21 ? 3.127 22.672 9.086 1 95.94 21 ARG B C 1
ATOM 1193 O O . ARG B 1 21 ? 2.84 22.234 10.195 1 95.94 21 ARG B O 1
ATOM 1200 N N . ALA B 1 22 ? 3.775 21.922 8.203 1 97.12 22 ALA B N 1
ATOM 1201 C CA . ALA B 1 22 ? 4.207 20.562 8.477 1 97.12 22 ALA B CA 1
ATOM 1202 C C . ALA B 1 22 ? 5.191 20.516 9.641 1 97.12 22 ALA B C 1
ATOM 1204 O O . ALA B 1 22 ? 5.086 19.656 10.523 1 97.12 22 ALA B O 1
ATOM 1205 N N . GLU B 1 23 ? 6.086 21.469 9.656 1 96.44 23 GLU B N 1
ATOM 1206 C CA . GLU B 1 23 ? 7.059 21.531 10.742 1 96.44 23 GLU B CA 1
ATOM 1207 C C . GLU B 1 23 ? 6.379 21.828 12.078 1 96.44 23 GLU B C 1
ATOM 1209 O O . GLU B 1 23 ? 6.75 21.266 13.109 1 96.44 23 GLU B O 1
ATOM 1214 N N . SER B 1 24 ? 5.438 22.656 12.016 1 96.06 24 SER B N 1
ATOM 1215 C CA . SER B 1 24 ? 4.684 22.984 13.227 1 96.06 24 SER B CA 1
ATOM 1216 C C . SER B 1 24 ? 3.945 21.75 13.758 1 96.06 24 SER B C 1
ATOM 1218 O O . SER B 1 24 ? 3.975 21.484 14.961 1 96.06 24 SER B O 1
ATOM 1220 N N . LEU B 1 25 ? 3.316 21.031 12.891 1 96.69 25 LEU B N 1
ATOM 1221 C CA . LEU B 1 25 ? 2.564 19.844 13.289 1 96.69 25 LEU B CA 1
ATOM 1222 C C . LEU B 1 25 ? 3.504 18.734 13.75 1 96.69 25 LEU B C 1
ATOM 1224 O O . LEU B 1 25 ? 3.164 17.969 14.656 1 96.69 25 LEU B O 1
ATOM 1228 N N . LEU B 1 26 ? 4.66 18.672 13.109 1 97.06 26 LEU B N 1
ATOM 1229 C CA . LEU B 1 26 ? 5.668 17.719 13.555 1 97.06 26 LEU B CA 1
ATOM 1230 C C . LEU B 1 26 ? 6.051 17.969 15.008 1 97.06 26 LEU B C 1
ATOM 1232 O O . LEU B 1 26 ? 6.129 17.031 15.812 1 97.06 26 LEU B O 1
ATOM 1236 N N . LYS B 1 27 ? 6.234 19.219 15.336 1 96.19 27 LYS B N 1
ATOM 1237 C CA . LYS B 1 27 ? 6.582 19.594 16.703 1 96.19 27 LYS B CA 1
ATOM 1238 C C . LYS B 1 27 ? 5.43 19.297 17.672 1 96.19 27 LYS B C 1
ATOM 1240 O O . LYS B 1 27 ? 5.648 18.781 18.766 1 96.19 27 LYS B O 1
ATOM 1245 N N . GLU B 1 28 ? 4.285 19.547 17.234 1 95.44 28 GLU B N 1
ATOM 1246 C CA . GLU B 1 28 ? 3.09 19.375 18.047 1 95.44 28 GLU B CA 1
ATOM 1247 C C . GLU B 1 28 ? 2.824 17.891 18.328 1 95.44 28 GLU B C 1
ATOM 1249 O O . GLU B 1 28 ? 2.361 17.547 19.422 1 95.44 28 GLU B O 1
ATOM 1254 N N . HIS B 1 29 ? 3.189 17.031 17.328 1 95.06 29 HIS B N 1
ATOM 1255 C CA . HIS B 1 29 ? 2.824 15.617 17.438 1 95.06 29 HIS B CA 1
ATOM 1256 C C . HIS B 1 29 ? 4.062 14.727 17.438 1 95.06 29 HIS B C 1
ATOM 1258 O O . HIS B 1 29 ? 3.996 13.57 17.016 1 95.06 29 HIS B O 1
ATOM 1264 N N . GLU B 1 30 ? 5.219 15.133 17.703 1 87 30 GLU B N 1
ATOM 1265 C CA . GLU B 1 30 ? 6.543 14.531 17.547 1 87 30 GLU B CA 1
ATOM 1266 C C . GLU B 1 30 ? 6.555 13.094 18.047 1 87 30 GLU B C 1
ATOM 1268 O O . GLU B 1 30 ? 7.168 12.219 17.422 1 87 30 GLU B O 1
ATOM 1273 N N . ASP B 1 31 ? 5.777 12.758 19.047 1 88.44 31 ASP B N 1
ATOM 1274 C CA . ASP B 1 31 ? 5.875 11.406 19.578 1 88.44 31 ASP B CA 1
ATOM 1275 C C . ASP B 1 31 ? 4.594 10.617 19.312 1 88.44 31 ASP B C 1
ATOM 1277 O O . ASP B 1 31 ? 4.406 9.531 19.859 1 88.44 31 ASP B O 1
ATOM 1281 N N . ASP B 1 32 ? 3.941 11.148 18.406 1 94.75 32 ASP B N 1
ATOM 1282 C CA . ASP B 1 32 ? 2.625 10.539 18.266 1 94.75 32 ASP B CA 1
ATOM 1283 C C . ASP B 1 32 ? 2.273 10.32 16.797 1 94.75 32 ASP B C 1
ATOM 1285 O O . ASP B 1 32 ? 1.151 9.93 16.469 1 94.75 32 ASP B O 1
ATOM 1289 N N . LEU B 1 33 ? 3.207 10.531 15.891 1 97.81 33 LEU B N 1
ATOM 1290 C CA . LEU B 1 33 ? 2.914 10.383 14.469 1 97.81 33 LEU B CA 1
ATOM 1291 C C . LEU B 1 33 ? 3.029 8.922 14.039 1 97.81 33 LEU B C 1
ATOM 1293 O O . LEU B 1 33 ? 3.928 8.211 14.492 1 97.81 33 LEU B O 1
ATOM 1297 N N . GLU B 1 34 ? 2.145 8.531 13.195 1 98.25 34 GLU B N 1
ATOM 1298 C CA . GLU B 1 34 ? 2.1 7.141 12.742 1 98.25 34 GLU B CA 1
ATOM 1299 C C . GLU B 1 34 ? 2.051 7.055 11.219 1 98.25 34 GLU B C 1
ATOM 1301 O O . GLU B 1 34 ? 1.484 7.93 10.562 1 98.25 34 GLU B O 1
ATOM 1306 N N . VAL B 1 35 ? 2.66 6.059 10.695 1 98.5 35 VAL B N 1
ATOM 1307 C CA . VAL B 1 35 ? 2.574 5.703 9.281 1 98.5 35 VAL B CA 1
ATOM 1308 C C . VAL B 1 35 ? 2.271 4.215 9.141 1 98.5 35 VAL B C 1
ATOM 1310 O O . VAL B 1 35 ? 2.189 3.492 10.133 1 98.5 35 VAL B O 1
ATOM 1313 N N . SER B 1 36 ? 1.982 3.842 7.984 1 98.62 36 SER B N 1
ATOM 1314 C CA . SER B 1 36 ? 1.714 2.447 7.648 1 98.62 36 SER B CA 1
ATOM 1315 C C . SER B 1 36 ? 2.434 2.037 6.367 1 98.62 36 SER B C 1
ATOM 1317 O O . SER B 1 36 ? 3.121 2.852 5.75 1 98.62 36 SER B O 1
ATOM 1319 N N . LEU B 1 37 ? 2.295 0.819 6.043 1 98.88 37 LEU B N 1
ATOM 1320 C CA . LEU B 1 37 ? 2.881 0.328 4.801 1 98.88 37 LEU B CA 1
ATOM 1321 C C . LEU B 1 37 ? 2.379 1.134 3.607 1 98.88 37 LEU B C 1
ATOM 1323 O O . LEU B 1 37 ? 3.125 1.374 2.656 1 98.88 37 LEU B O 1
ATOM 1327 N N . ALA B 1 38 ? 1.16 1.604 3.641 1 98.88 38 ALA B N 1
ATOM 1328 C CA . ALA B 1 38 ? 0.566 2.393 2.564 1 98.88 38 ALA B CA 1
ATOM 1329 C C . ALA B 1 38 ? 1.36 3.672 2.32 1 98.88 38 ALA B C 1
ATOM 1331 O O . ALA B 1 38 ? 1.483 4.125 1.18 1 98.88 38 ALA B O 1
ATOM 1332 N N . THR B 1 39 ? 1.899 4.25 3.381 1 98.81 39 THR B N 1
ATOM 1333 C CA . THR B 1 39 ? 2.701 5.461 3.268 1 98.81 39 THR B CA 1
ATOM 1334 C C . THR B 1 39 ? 3.918 5.227 2.379 1 98.81 39 THR B C 1
ATOM 1336 O O . THR B 1 39 ? 4.184 6.008 1.462 1 98.81 39 THR B O 1
ATOM 1339 N N . PHE B 1 40 ? 4.504 4.121 2.582 1 98.94 40 PHE B N 1
ATOM 1340 C CA . PHE B 1 40 ? 5.75 3.848 1.872 1 98.94 40 PHE B CA 1
ATOM 1341 C C . PHE B 1 40 ? 5.473 3.395 0.445 1 98.94 40 PHE B C 1
ATOM 1343 O O . PHE B 1 40 ? 6.223 3.727 -0.475 1 98.94 40 PHE B O 1
ATOM 1350 N N . ILE B 1 41 ? 4.441 2.656 0.269 1 98.94 41 ILE B N 1
ATOM 1351 C CA . ILE B 1 41 ? 4.074 2.281 -1.092 1 98.94 41 ILE B CA 1
ATOM 1352 C C . ILE B 1 41 ? 3.779 3.535 -1.911 1 98.94 41 ILE B C 1
ATOM 1354 O O . ILE B 1 41 ? 4.277 3.684 -3.029 1 98.94 41 ILE B O 1
ATOM 1358 N N . GLU B 1 42 ? 2.986 4.406 -1.369 1 98.88 42 GLU B N 1
ATOM 1359 C CA . GLU B 1 42 ? 2.676 5.652 -2.064 1 98.88 42 GLU B CA 1
ATOM 1360 C C . GLU B 1 42 ? 3.934 6.488 -2.287 1 98.88 42 GLU B C 1
ATOM 1362 O O . GLU B 1 42 ? 4.121 7.062 -3.361 1 98.88 42 GLU B O 1
ATOM 1367 N N . LEU B 1 43 ? 4.801 6.578 -1.296 1 98.69 43 LEU B N 1
ATOM 1368 C CA . LEU B 1 43 ? 6.059 7.312 -1.399 1 98.69 43 LEU B CA 1
ATOM 1369 C C . LEU B 1 43 ? 6.883 6.816 -2.582 1 98.69 43 LEU B C 1
ATOM 1371 O O . LEU B 1 43 ? 7.402 7.617 -3.361 1 98.69 43 LEU B O 1
ATOM 1375 N N . PHE B 1 44 ? 6.949 5.504 -2.703 1 98.81 44 PHE B N 1
ATOM 1376 C CA . PHE B 1 44 ? 7.746 4.918 -3.775 1 98.81 44 PHE B CA 1
ATOM 1377 C C . PHE B 1 44 ? 7.105 5.18 -5.133 1 98.81 44 PHE B C 1
ATOM 1379 O O . PHE B 1 44 ? 7.805 5.434 -6.117 1 98.81 44 PHE B O 1
ATOM 1386 N N . LEU B 1 45 ? 5.793 5.195 -5.191 1 98.44 45 LEU B N 1
ATOM 1387 C CA . LEU B 1 45 ? 5.102 5.52 -6.434 1 98.44 45 LEU B CA 1
ATOM 1388 C C . LEU B 1 45 ? 5.34 6.973 -6.828 1 98.44 45 LEU B C 1
ATOM 1390 O O . LEU B 1 45 ? 5.527 7.281 -8.008 1 98.44 45 LEU B O 1
ATOM 1394 N N . VAL B 1 46 ? 5.332 7.852 -5.867 1 97.44 46 VAL B N 1
ATOM 1395 C CA . VAL B 1 46 ? 5.551 9.273 -6.125 1 97.44 46 VAL B CA 1
ATOM 1396 C C . VAL B 1 46 ? 6.996 9.508 -6.559 1 97.44 46 VAL B C 1
ATOM 1398 O O . VAL B 1 46 ? 7.258 10.328 -7.438 1 97.44 46 VAL B O 1
ATOM 1401 N N . GLU B 1 47 ? 7.891 8.844 -5.953 1 97.19 47 GLU B N 1
ATOM 1402 C CA . GLU B 1 47 ? 9.312 8.977 -6.27 1 97.19 47 GLU B CA 1
ATOM 1403 C C . GLU B 1 47 ? 9.586 8.656 -7.738 1 97.19 47 GLU B C 1
ATOM 1405 O O . GLU B 1 47 ? 10.469 9.258 -8.359 1 97.19 47 GLU B O 1
ATOM 1410 N N . GLU B 1 48 ? 8.852 7.77 -8.266 1 94.5 48 GLU B N 1
ATOM 1411 C CA . GLU B 1 48 ? 8.984 7.445 -9.68 1 94.5 48 GLU B CA 1
ATOM 1412 C C . GLU B 1 48 ? 8.812 8.688 -10.555 1 94.5 48 GLU B C 1
ATOM 1414 O O . GLU B 1 48 ? 9.414 8.789 -11.625 1 94.5 48 GLU B O 1
ATOM 1419 N N . ARG B 1 49 ? 8.07 9.562 -10.047 1 91.5 49 ARG B N 1
ATOM 1420 C CA . ARG B 1 49 ? 7.738 10.742 -10.844 1 91.5 49 ARG B CA 1
ATOM 1421 C C . ARG B 1 49 ? 8.602 11.938 -10.438 1 91.5 49 ARG B C 1
ATOM 1423 O O . ARG B 1 49 ? 9.023 12.719 -11.289 1 91.5 49 ARG B O 1
ATOM 1430 N N . LEU B 1 50 ? 8.906 12.062 -9.195 1 91.19 50 LEU B N 1
ATOM 1431 C CA . LEU B 1 50 ? 9.547 13.266 -8.688 1 91.19 50 LEU B CA 1
ATOM 1432 C C . LEU B 1 50 ? 11.047 13.055 -8.531 1 91.19 50 LEU B C 1
ATOM 1434 O O . LEU B 1 50 ? 11.805 14.023 -8.414 1 91.19 50 LEU B O 1
ATOM 1438 N N . SER B 1 51 ? 11.531 11.984 -8.547 1 89.88 51 SER B N 1
ATOM 1439 C CA . SER B 1 51 ? 12.945 11.617 -8.539 1 89.88 51 SER B CA 1
ATOM 1440 C C . SER B 1 51 ? 13.664 12.219 -7.328 1 89.88 51 SER B C 1
ATOM 1442 O O . SER B 1 51 ? 14.695 12.867 -7.477 1 89.88 51 SER B O 1
ATOM 1444 N N . PHE B 1 52 ? 13.227 11.867 -6.133 1 92.19 52 PHE B N 1
ATOM 1445 C CA . PHE B 1 52 ? 13.93 12.258 -4.918 1 92.19 52 PHE B CA 1
ATOM 1446 C C . PHE B 1 52 ? 14.664 11.078 -4.309 1 92.19 52 PHE B C 1
ATOM 1448 O O . PHE B 1 52 ? 14.602 9.961 -4.828 1 92.19 52 PHE B O 1
ATOM 1455 N N . ASP B 1 53 ? 15.461 11.344 -3.293 1 95 53 ASP B N 1
ATOM 1456 C CA . ASP B 1 53 ? 16.219 10.305 -2.609 1 95 53 ASP B CA 1
ATOM 1457 C C . ASP B 1 53 ? 15.305 9.422 -1.761 1 95 53 ASP B C 1
ATOM 1459 O O . ASP B 1 53 ? 14.992 9.766 -0.619 1 95 53 ASP B O 1
ATOM 1463 N N . ARG B 1 54 ? 14.969 8.305 -2.285 1 97.06 54 ARG B N 1
ATOM 1464 C CA . ARG B 1 54 ? 14.008 7.371 -1.698 1 97.06 54 ARG B CA 1
ATOM 1465 C C . ARG B 1 54 ? 14.484 6.887 -0.333 1 97.06 54 ARG B C 1
ATOM 1467 O O . ARG B 1 54 ? 13.711 6.879 0.631 1 97.06 54 ARG B O 1
ATOM 1474 N N . GLU B 1 55 ? 15.719 6.5 -0.203 1 97.38 55 GLU B N 1
ATOM 1475 C CA . GLU B 1 55 ? 16.25 5.938 1.035 1 97.38 55 GLU B CA 1
ATOM 1476 C C . GLU B 1 55 ? 16.297 6.984 2.145 1 97.38 55 GLU B C 1
ATOM 1478 O O . GLU B 1 55 ? 15.961 6.688 3.295 1 97.38 55 GLU B O 1
ATOM 1483 N N . ARG B 1 56 ? 16.734 8.086 1.753 1 97 56 ARG B N 1
ATOM 1484 C CA . ARG B 1 56 ? 16.734 9.18 2.723 1 97 56 ARG B CA 1
ATOM 1485 C C . ARG B 1 56 ? 15.328 9.477 3.221 1 97 56 ARG B C 1
ATOM 1487 O O . ARG B 1 56 ? 15.117 9.672 4.422 1 97 56 ARG B O 1
ATOM 1494 N N . ALA B 1 57 ? 14.398 9.516 2.305 1 98.19 57 ALA B N 1
ATOM 1495 C CA . ALA B 1 57 ? 13.008 9.781 2.664 1 98.19 57 ALA B CA 1
ATOM 1496 C C . ALA B 1 57 ? 12.469 8.711 3.604 1 98.19 57 ALA B C 1
ATOM 1498 O O . ALA B 1 57 ? 11.844 9.016 4.621 1 98.19 57 ALA B O 1
ATOM 1499 N N . VAL B 1 58 ? 12.758 7.469 3.348 1 98.75 58 VAL B N 1
ATOM 1500 C CA . VAL B 1 58 ? 12.305 6.348 4.164 1 98.75 58 VAL B CA 1
ATOM 1501 C C . VAL B 1 58 ? 12.891 6.461 5.57 1 98.75 58 VAL B C 1
ATOM 1503 O O . VAL B 1 58 ? 12.164 6.375 6.562 1 98.75 58 VAL B O 1
ATOM 1506 N N . THR B 1 59 ? 14.156 6.703 5.645 1 98.62 59 THR B N 1
ATOM 1507 C CA . THR B 1 59 ? 14.836 6.801 6.93 1 98.62 59 THR B CA 1
ATOM 1508 C C . THR B 1 59 ? 14.273 7.953 7.754 1 98.62 59 THR B C 1
ATOM 1510 O O . THR B 1 59 ? 14 7.797 8.945 1 98.62 59 THR B O 1
ATOM 1513 N N . ALA B 1 60 ? 14.047 9.078 7.094 1 97.88 60 ALA B N 1
ATOM 1514 C CA . ALA B 1 60 ? 13.508 10.25 7.777 1 97.88 60 ALA B CA 1
ATOM 1515 C C . ALA B 1 60 ? 12.125 9.969 8.344 1 97.88 60 ALA B C 1
ATOM 1517 O O . ALA B 1 60 ? 11.852 10.273 9.508 1 97.88 60 ALA B O 1
ATOM 1518 N N . ILE B 1 61 ? 11.258 9.328 7.578 1 98.62 61 ILE B N 1
ATOM 1519 C CA . ILE B 1 61 ? 9.898 9.047 8.016 1 98.62 61 ILE B CA 1
ATOM 1520 C C . ILE B 1 61 ? 9.93 8.055 9.18 1 98.62 61 ILE B C 1
ATOM 1522 O O . ILE B 1 61 ? 9.234 8.25 10.18 1 98.62 61 ILE B O 1
ATOM 1526 N N . LEU B 1 62 ? 10.805 7.047 9.102 1 98.44 62 LEU B N 1
ATOM 1527 C CA . LEU B 1 62 ? 10.867 6.012 10.133 1 98.44 62 LEU B CA 1
ATOM 1528 C C . LEU B 1 62 ? 11.445 6.57 11.422 1 98.44 62 LEU B C 1
ATOM 1530 O O . LEU B 1 62 ? 11.164 6.051 12.508 1 98.44 62 LEU B O 1
ATOM 1534 N N . GLU B 1 63 ? 12.234 7.633 11.32 1 97.69 63 GLU B N 1
ATOM 1535 C CA . GLU B 1 63 ? 12.789 8.281 12.508 1 97.69 63 GLU B CA 1
ATOM 1536 C C . GLU B 1 63 ? 11.742 9.133 13.211 1 97.69 63 GLU B C 1
ATOM 1538 O O . GLU B 1 63 ? 11.773 9.273 14.438 1 97.69 63 GLU B O 1
ATOM 1543 N N . LEU B 1 64 ? 10.812 9.602 12.469 1 97.5 64 LEU B N 1
ATOM 1544 C CA . LEU B 1 64 ? 9.906 10.625 12.992 1 97.5 64 LEU B CA 1
ATOM 1545 C C . LEU B 1 64 ? 8.547 10.031 13.32 1 97.5 64 LEU B C 1
ATOM 1547 O O . LEU B 1 64 ? 7.746 10.648 14.031 1 97.5 64 LEU B O 1
ATOM 1551 N N . ALA B 1 65 ? 8.266 8.867 12.812 1 98.12 65 ALA B N 1
ATOM 1552 C CA . ALA B 1 65 ? 6.93 8.289 12.969 1 98.12 65 ALA B CA 1
ATOM 1553 C C . ALA B 1 65 ? 7.008 6.848 13.461 1 98.12 65 ALA B C 1
ATOM 1555 O O . ALA B 1 65 ? 8 6.152 13.219 1 98.12 65 ALA B O 1
ATOM 1556 N N . THR B 1 66 ? 6.012 6.457 14.156 1 97.88 66 THR B N 1
ATOM 1557 C CA . THR B 1 66 ? 5.871 5.055 14.539 1 97.88 66 THR B CA 1
ATOM 1558 C C . THR B 1 66 ? 5.348 4.227 13.367 1 97.88 66 THR B C 1
ATOM 1560 O O . THR B 1 66 ? 4.383 4.617 12.703 1 97.88 66 THR B O 1
ATOM 1563 N N . TYR B 1 67 ? 6.004 3.186 13.102 1 98.19 67 TYR B N 1
ATOM 1564 C CA . TYR B 1 67 ? 5.621 2.184 12.117 1 98.19 67 TYR B CA 1
A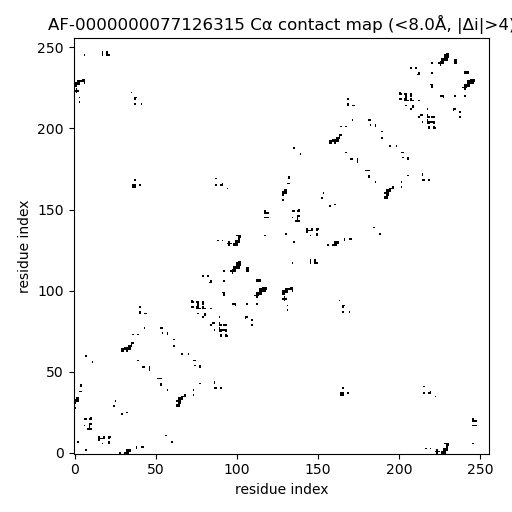TOM 1565 C C . TYR B 1 67 ? 5.504 0.805 12.75 1 98.19 67 TYR B C 1
ATOM 1567 O O . TYR B 1 67 ? 6.488 0.265 13.266 1 98.19 67 TYR B O 1
ATOM 1575 N N . GLU B 1 68 ? 4.328 0.228 12.688 1 97.06 68 GLU B N 1
ATOM 1576 C CA . GLU B 1 68 ? 4.086 -1.037 13.375 1 97.06 68 GLU B CA 1
ATOM 1577 C C . GLU B 1 68 ? 4.574 -2.221 12.539 1 97.06 68 GLU B C 1
ATOM 1579 O O . GLU B 1 68 ? 4.684 -3.338 13.047 1 97.06 68 GLU B O 1
ATOM 1584 N N . GLY B 1 69 ? 4.902 -1.959 11.273 1 97.62 69 GLY B N 1
ATOM 1585 C CA . GLY B 1 69 ? 5.422 -3.025 10.43 1 97.62 69 GLY B CA 1
ATOM 1586 C C . GLY B 1 69 ? 6.922 -3.219 10.57 1 97.62 69 GLY B C 1
ATOM 1587 O O . GLY B 1 69 ? 7.539 -2.666 11.484 1 97.62 69 GLY B O 1
ATOM 1588 N N . ASN B 1 70 ? 7.426 -4.031 9.828 1 98.06 70 ASN B N 1
ATOM 1589 C CA . ASN B 1 70 ? 8.859 -4.289 9.781 1 98.06 70 ASN B CA 1
ATOM 1590 C C . ASN B 1 70 ? 9.57 -3.332 8.828 1 98.06 70 ASN B C 1
ATOM 1592 O O . ASN B 1 70 ? 9.422 -3.436 7.609 1 98.06 70 ASN B O 1
ATOM 1596 N N . PRO B 1 71 ? 10.438 -2.49 9.367 1 98.69 71 PRO B N 1
ATOM 1597 C CA . PRO B 1 71 ? 11.102 -1.516 8.5 1 98.69 71 PRO B CA 1
ATOM 1598 C C . PRO B 1 71 ? 11.969 -2.174 7.426 1 98.69 71 PRO B C 1
ATOM 1600 O O . PRO B 1 71 ? 12.172 -1.599 6.355 1 98.69 71 PRO B O 1
ATOM 1603 N N . ASN B 1 72 ? 12.438 -3.355 7.707 1 98.19 72 ASN B N 1
ATOM 1604 C CA . ASN B 1 72 ? 13.289 -4.043 6.742 1 98.19 72 ASN B CA 1
ATOM 1605 C C . ASN B 1 72 ? 12.539 -4.328 5.441 1 98.19 72 ASN B C 1
ATOM 1607 O O . ASN B 1 72 ? 13.141 -4.363 4.367 1 98.19 72 ASN B O 1
ATOM 1611 N N . VAL B 1 73 ? 11.297 -4.52 5.57 1 98.5 73 VAL B N 1
ATOM 1612 C CA . VAL B 1 73 ? 10.477 -4.723 4.375 1 98.5 73 VAL B CA 1
ATOM 1613 C C . VAL B 1 73 ? 10.578 -3.504 3.463 1 98.5 73 VAL B C 1
ATOM 1615 O O . VAL B 1 73 ? 10.734 -3.641 2.248 1 98.5 73 VAL B O 1
ATOM 1618 N N . VAL B 1 74 ? 10.523 -2.309 4.027 1 98.81 74 VAL B N 1
ATOM 1619 C CA . VAL B 1 74 ? 10.555 -1.068 3.26 1 98.81 74 VAL B CA 1
ATOM 1620 C C . VAL B 1 74 ? 11.93 -0.89 2.617 1 98.81 74 VAL B C 1
ATOM 1622 O O . VAL B 1 74 ? 12.031 -0.585 1.427 1 98.81 74 VAL B O 1
ATOM 1625 N N . TYR B 1 75 ? 12.914 -1.178 3.348 1 98.5 75 TYR B N 1
ATOM 1626 C CA . TYR B 1 75 ? 14.273 -1.056 2.822 1 98.5 75 TYR B CA 1
ATOM 1627 C C . TYR B 1 75 ? 14.523 -2.082 1.725 1 98.5 75 TYR B C 1
ATOM 1629 O O . TYR B 1 75 ? 15.133 -1.766 0.698 1 98.5 75 TYR B O 1
ATOM 1637 N N . GLN B 1 76 ? 14.078 -3.254 1.942 1 97.69 76 GLN B N 1
ATOM 1638 C CA . GLN B 1 76 ? 14.25 -4.297 0.936 1 97.69 76 GLN B CA 1
ATOM 1639 C C . GLN B 1 76 ? 13.484 -3.961 -0.34 1 97.69 76 GLN B C 1
ATOM 1641 O O . GLN B 1 76 ? 13.969 -4.203 -1.446 1 97.69 76 GLN B O 1
ATOM 1646 N N . ALA B 1 77 ? 12.305 -3.42 -0.178 1 98.38 77 ALA B N 1
ATOM 1647 C CA . ALA B 1 77 ? 11.547 -2.994 -1.354 1 98.38 77 ALA B CA 1
ATOM 1648 C C . ALA B 1 77 ? 12.32 -1.941 -2.146 1 98.38 77 ALA B C 1
ATOM 1650 O O . ALA B 1 77 ? 12.352 -1.982 -3.379 1 98.38 77 ALA B O 1
ATOM 1651 N N . SER B 1 78 ? 12.914 -1.014 -1.442 1 98.38 78 SER B N 1
ATOM 1652 C CA . SER B 1 78 ? 13.734 0.007 -2.09 1 98.38 78 SER B CA 1
ATOM 1653 C C . SER B 1 78 ? 14.867 -0.622 -2.891 1 98.38 78 SER B C 1
ATOM 1655 O O . SER B 1 78 ? 15.094 -0.264 -4.047 1 98.38 78 SER B O 1
ATOM 1657 N N . GLU B 1 79 ? 15.531 -1.544 -2.314 1 97 79 GLU B N 1
ATOM 1658 C CA . GLU B 1 79 ? 16.609 -2.25 -3 1 97 79 GLU B CA 1
ATOM 1659 C C . GLU B 1 79 ? 16.094 -3.006 -4.219 1 97 79 GLU B C 1
ATOM 1661 O O . GLU B 1 79 ? 16.734 -3.02 -5.27 1 97 79 GLU B O 1
ATOM 1666 N N . ASN B 1 80 ? 14.984 -3.604 -4.055 1 97.31 80 ASN B N 1
ATOM 1667 C CA . ASN B 1 80 ? 14.383 -4.348 -5.156 1 97.31 80 ASN B CA 1
ATOM 1668 C C . ASN B 1 80 ? 14.062 -3.436 -6.34 1 97.31 80 ASN B C 1
ATOM 1670 O O . ASN B 1 80 ? 14.188 -3.844 -7.496 1 97.31 80 ASN B O 1
ATOM 1674 N N . ILE B 1 81 ? 13.602 -2.254 -6.051 1 97.38 81 ILE B N 1
ATOM 1675 C CA . ILE B 1 81 ? 13.336 -1.288 -7.109 1 97.38 81 ILE B CA 1
ATOM 1676 C C . ILE B 1 81 ? 14.633 -0.947 -7.836 1 97.38 81 ILE B C 1
ATOM 1678 O O . ILE B 1 81 ? 14.664 -0.883 -9.07 1 97.38 81 ILE B O 1
ATOM 1682 N N . ASP B 1 82 ? 15.656 -0.779 -7.07 1 95.44 82 ASP B N 1
ATOM 1683 C CA . ASP B 1 82 ? 16.953 -0.487 -7.672 1 95.44 82 ASP B CA 1
ATOM 1684 C C . ASP B 1 82 ? 17.422 -1.638 -8.562 1 95.44 82 ASP B C 1
ATOM 1686 O O . ASP B 1 82 ? 18.188 -1.429 -9.508 1 95.44 82 ASP B O 1
ATOM 1690 N N . GLU B 1 83 ? 16.906 -2.799 -8.25 1 95.25 83 GLU B N 1
ATOM 1691 C CA . GLU B 1 83 ? 17.25 -3.98 -9.039 1 95.25 83 GLU B CA 1
ATOM 1692 C C . GLU B 1 83 ? 16.328 -4.125 -10.242 1 95.25 83 GLU B C 1
ATOM 1694 O O . GLU B 1 83 ? 16.453 -5.07 -11.023 1 95.25 83 GLU B O 1
ATOM 1699 N N . GLY B 1 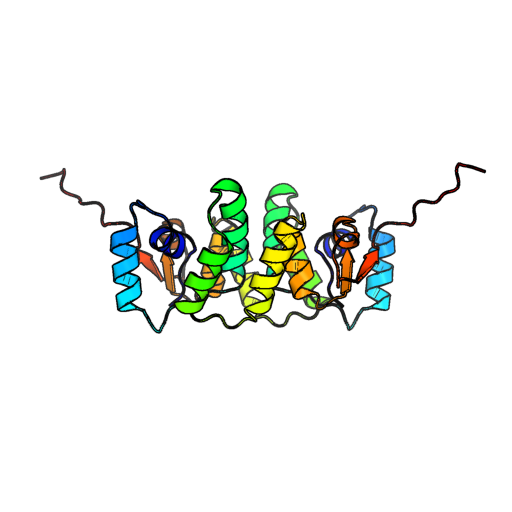84 ? 15.375 -3.303 -10.352 1 94.38 84 GLY B N 1
ATOM 1700 C CA . GLY B 1 84 ? 14.648 -3.244 -11.609 1 94.38 84 GLY B CA 1
ATOM 1701 C C . GLY B 1 84 ? 13.172 -3.586 -11.469 1 94.38 84 GLY B C 1
ATOM 1702 O O . GLY B 1 84 ? 12.43 -3.562 -12.453 1 94.38 84 GLY B O 1
ATOM 1703 N N . LEU B 1 85 ? 12.766 -3.861 -10.289 1 97.12 85 LEU B N 1
ATOM 1704 C CA . LEU B 1 85 ? 11.359 -4.184 -10.094 1 97.12 85 LEU B CA 1
ATOM 1705 C C . LEU B 1 85 ? 10.523 -2.912 -9.992 1 97.12 85 LEU B C 1
ATOM 1707 O O . LEU B 1 85 ? 11.008 -1.878 -9.531 1 97.12 85 LEU B O 1
ATOM 1711 N N . ASN B 1 86 ? 9.273 -3.025 -10.461 1 97.38 86 ASN B N 1
ATOM 1712 C CA . ASN B 1 86 ? 8.352 -1.924 -10.188 1 97.38 86 ASN B CA 1
ATOM 1713 C C . ASN B 1 86 ? 7.949 -1.881 -8.719 1 97.38 86 ASN B C 1
ATOM 1715 O O . ASN B 1 86 ? 8.266 -2.795 -7.953 1 97.38 86 ASN B O 1
ATOM 1719 N N . THR B 1 87 ? 7.289 -0.896 -8.328 1 98.56 87 THR B N 1
ATOM 1720 C CA . THR B 1 87 ? 7.027 -0.605 -6.926 1 98.56 87 THR B CA 1
ATOM 1721 C C . THR B 1 87 ? 6.266 -1.753 -6.266 1 98.56 87 THR B C 1
ATOM 1723 O O . THR B 1 87 ? 6.695 -2.287 -5.242 1 98.56 87 THR B O 1
ATOM 1726 N N . PHE B 1 88 ? 5.191 -2.18 -6.832 1 98.62 88 PHE B N 1
ATOM 1727 C CA . PHE B 1 88 ? 4.387 -3.207 -6.18 1 98.62 88 PHE B CA 1
ATOM 1728 C C . PHE B 1 88 ? 5.133 -4.535 -6.141 1 98.62 88 PHE B C 1
ATOM 1730 O O . PHE B 1 88 ? 5.145 -5.215 -5.113 1 98.62 88 PHE B O 1
ATOM 1737 N N . ASN B 1 89 ? 5.758 -4.863 -7.27 1 98.25 89 ASN B N 1
ATOM 1738 C CA . ASN B 1 89 ? 6.543 -6.094 -7.262 1 98.25 89 ASN B CA 1
ATOM 1739 C C . ASN B 1 89 ? 7.645 -6.047 -6.203 1 98.25 89 ASN B C 1
ATOM 1741 O O . ASN B 1 89 ? 7.941 -7.059 -5.566 1 98.25 89 ASN B O 1
ATOM 1745 N N . ALA B 1 90 ? 8.211 -4.914 -6.062 1 98 90 ALA B N 1
ATOM 1746 C CA . ALA B 1 90 ? 9.289 -4.738 -5.086 1 98 90 ALA B CA 1
ATOM 1747 C C . ALA B 1 90 ? 8.781 -4.984 -3.668 1 98 90 ALA B C 1
ATOM 1749 O O . ALA B 1 90 ? 9.43 -5.68 -2.883 1 98 90 ALA B O 1
ATOM 1750 N N . PHE B 1 91 ? 7.652 -4.496 -3.314 1 98.69 91 PHE B N 1
ATOM 1751 C CA . PHE B 1 91 ? 7.078 -4.715 -1.99 1 98.69 91 PHE B CA 1
ATOM 1752 C C . PHE B 1 91 ? 6.621 -6.16 -1.829 1 98.69 91 PHE B C 1
ATOM 1754 O O . PHE B 1 91 ? 6.82 -6.766 -0.775 1 98.69 91 PHE B O 1
ATOM 1761 N N . HIS B 1 92 ? 5.992 -6.707 -2.857 1 98.69 92 HIS B N 1
ATOM 1762 C CA . HIS B 1 92 ? 5.562 -8.094 -2.754 1 98.69 92 HIS B CA 1
ATOM 1763 C C . HIS B 1 92 ? 6.75 -9.023 -2.508 1 98.69 92 HIS B C 1
ATOM 1765 O O . HIS B 1 92 ? 6.668 -9.945 -1.693 1 98.69 92 HIS B O 1
ATOM 1771 N N . ALA B 1 93 ? 7.809 -8.758 -3.184 1 98.06 93 ALA B N 1
ATOM 1772 C CA . ALA B 1 93 ? 9.008 -9.555 -2.969 1 98.06 93 ALA B CA 1
ATOM 1773 C C . ALA B 1 93 ? 9.492 -9.445 -1.525 1 98.06 93 ALA B C 1
ATOM 1775 O O . ALA B 1 93 ? 9.789 -10.453 -0.882 1 98.06 93 ALA B O 1
ATOM 1776 N N . ALA B 1 94 ? 9.539 -8.234 -1.036 1 97.88 94 ALA B N 1
ATOM 1777 C CA . ALA B 1 94 ? 10.023 -7.992 0.323 1 97.88 94 ALA B CA 1
ATOM 1778 C C . ALA B 1 94 ? 9.102 -8.641 1.353 1 97.88 94 ALA B C 1
ATOM 1780 O O . ALA B 1 94 ? 9.555 -9.102 2.398 1 97.88 94 ALA B O 1
ATOM 1781 N N . LEU B 1 95 ? 7.824 -8.742 1.061 1 98.19 95 LEU B N 1
ATOM 1782 C CA . LEU B 1 95 ? 6.82 -9.258 1.984 1 98.19 95 LEU B CA 1
ATOM 1783 C C . LEU B 1 95 ? 6.738 -10.781 1.912 1 98.19 95 LEU B C 1
ATOM 1785 O O . LEU B 1 95 ? 6.23 -11.422 2.832 1 98.19 95 LEU B O 1
ATOM 1789 N N . SER B 1 96 ? 7.156 -11.398 0.835 1 97.12 96 SER B N 1
ATOM 1790 C CA . SER B 1 96 ? 7 -12.82 0.583 1 97.12 96 SER B CA 1
ATOM 1791 C C . SER B 1 96 ? 7.926 -13.648 1.471 1 97.12 96 SER B C 1
ATOM 1793 O O . SER B 1 96 ? 7.703 -14.844 1.669 1 97.12 96 SER B O 1
ATOM 1795 N N . SER B 1 97 ? 8.914 -13.102 2.059 1 88.69 97 SER B N 1
ATOM 1796 C CA . SER B 1 97 ? 9.898 -13.797 2.875 1 88.69 97 SER B CA 1
ATOM 1797 C C . SER B 1 97 ? 10.641 -14.859 2.062 1 88.69 97 SER B C 1
ATOM 1799 O O . SER B 1 97 ? 10.883 -15.961 2.551 1 88.69 97 SER B O 1
ATOM 1801 N N . GLY B 1 98 ? 10.758 -14.68 0.771 1 93.81 98 GLY B N 1
ATOM 1802 C CA . GLY B 1 98 ? 11.688 -15.469 -0.017 1 93.81 98 GLY B CA 1
ATOM 1803 C C . GLY B 1 98 ? 11.008 -16.375 -1.018 1 93.81 98 GLY B C 1
ATOM 1804 O O . GLY B 1 98 ? 11.672 -17.078 -1.783 1 93.81 98 GLY B O 1
ATOM 1805 N N . SER B 1 99 ? 9.758 -16.5 -0.989 1 96.19 99 SER B N 1
ATOM 1806 C CA . SER B 1 99 ? 9.031 -17.281 -1.987 1 96.19 99 SER B CA 1
ATOM 1807 C C . SER B 1 99 ? 7.727 -16.594 -2.373 1 96.19 99 SER B C 1
ATOM 1809 O O . SER B 1 99 ? 6.98 -16.125 -1.506 1 96.19 99 SER B O 1
ATOM 1811 N N . ILE B 1 100 ? 7.469 -16.609 -3.742 1 98.06 100 ILE B N 1
ATOM 1812 C CA . ILE B 1 100 ? 6.309 -15.844 -4.195 1 98.06 100 ILE B CA 1
ATOM 1813 C C . ILE B 1 100 ? 5.691 -16.531 -5.414 1 98.06 100 ILE B C 1
ATOM 1815 O O . ILE B 1 100 ? 6.402 -16.953 -6.328 1 98.06 100 ILE B O 1
ATOM 1819 N N . ILE B 1 101 ? 4.398 -16.703 -5.379 1 98.06 101 ILE B N 1
ATOM 1820 C CA . ILE B 1 101 ? 3.664 -17.156 -6.559 1 98.06 101 ILE B CA 1
ATOM 1821 C C . ILE B 1 101 ? 3.393 -15.969 -7.48 1 98.06 101 ILE B C 1
ATOM 1823 O O . ILE B 1 101 ? 2.746 -15 -7.078 1 98.06 101 ILE B O 1
ATOM 1827 N N . SER B 1 102 ? 3.867 -16.062 -8.703 1 98.06 102 SER B N 1
ATOM 1828 C CA . SER B 1 102 ? 3.695 -14.938 -9.617 1 98.06 102 SER B CA 1
ATOM 1829 C C . SER B 1 102 ? 3.941 -15.352 -11.062 1 98.06 102 SER B C 1
ATOM 1831 O O . SER B 1 102 ? 4.625 -16.344 -11.32 1 98.06 102 SER B O 1
ATOM 1833 N N . SER B 1 103 ? 3.357 -14.602 -11.93 1 96.75 103 SER B N 1
ATOM 1834 C CA . SER B 1 103 ? 3.662 -14.805 -13.344 1 96.75 103 SER B CA 1
ATOM 1835 C C . SER B 1 103 ? 4.699 -13.805 -13.836 1 96.75 103 SER B C 1
ATOM 1837 O O . SER B 1 103 ? 5.129 -13.859 -14.992 1 96.75 103 SER B O 1
ATOM 1839 N N . ASP B 1 104 ? 5.07 -12.883 -13.023 1 96.69 104 ASP B N 1
ATOM 1840 C CA . ASP B 1 104 ? 6.039 -11.875 -13.43 1 96.69 104 ASP B CA 1
ATOM 1841 C C . ASP B 1 104 ? 7.461 -12.422 -13.398 1 96.69 104 ASP B C 1
ATOM 1843 O O . ASP B 1 104 ? 8.008 -12.68 -12.32 1 96.69 104 ASP B O 1
ATOM 1847 N N . ARG B 1 105 ? 8.117 -12.398 -14.469 1 95.56 105 ARG B N 1
ATOM 1848 C CA . ARG B 1 105 ? 9.445 -12.992 -14.602 1 95.56 105 ARG B CA 1
ATOM 1849 C C . ARG B 1 105 ? 10.508 -12.086 -13.992 1 95.56 105 ARG B C 1
ATOM 1851 O O . ARG B 1 105 ? 11.648 -12.5 -13.797 1 95.56 105 ARG B O 1
ATOM 1858 N N . ALA B 1 106 ? 10.102 -10.906 -13.68 1 96.25 106 ALA B N 1
ATOM 1859 C CA . ALA B 1 106 ? 11.039 -9.984 -13.039 1 96.25 106 ALA B CA 1
ATOM 1860 C C . ALA B 1 106 ? 11.57 -10.562 -11.727 1 96.25 106 ALA B C 1
ATOM 1862 O O . ALA B 1 106 ? 12.695 -10.273 -11.32 1 96.25 106 ALA B O 1
ATOM 1863 N N . TYR B 1 107 ? 10.812 -11.453 -11.117 1 96.94 107 TYR B N 1
ATOM 1864 C CA . TYR B 1 107 ? 11.219 -12.055 -9.859 1 96.94 107 TYR B CA 1
ATOM 1865 C C . TYR B 1 107 ? 12.391 -13.016 -10.062 1 96.94 107 TYR B C 1
ATOM 1867 O O . TYR B 1 107 ? 13.125 -13.312 -9.117 1 96.94 107 TYR B O 1
ATOM 1875 N N . ASP B 1 108 ? 12.516 -13.484 -11.273 1 95.25 108 ASP B N 1
ATOM 1876 C CA . ASP B 1 108 ? 13.578 -14.453 -11.547 1 95.25 108 ASP B CA 1
ATOM 1877 C C . ASP B 1 108 ? 14.953 -13.805 -11.445 1 95.25 108 ASP B C 1
ATOM 1879 O O . ASP B 1 108 ? 15.961 -14.492 -11.266 1 95.25 108 ASP B O 1
ATOM 1883 N N . GLU B 1 109 ? 14.984 -12.531 -11.547 1 91.88 109 GLU B N 1
ATOM 1884 C CA . GLU B 1 109 ? 16.25 -11.805 -11.531 1 91.88 109 GLU B CA 1
ATOM 1885 C C . GLU B 1 109 ? 16.625 -11.375 -10.117 1 91.88 109 GLU B C 1
ATOM 1887 O O . GLU B 1 109 ? 17.719 -10.875 -9.883 1 91.88 109 GLU B O 1
ATOM 1892 N N . LEU B 1 110 ? 15.773 -11.57 -9.188 1 93.06 110 LEU B N 1
ATOM 1893 C CA . LEU B 1 110 ? 16.016 -11.156 -7.812 1 93.06 110 LEU B CA 1
ATOM 1894 C C . LEU B 1 110 ? 16.719 -12.266 -7.031 1 93.06 110 LEU B C 1
ATOM 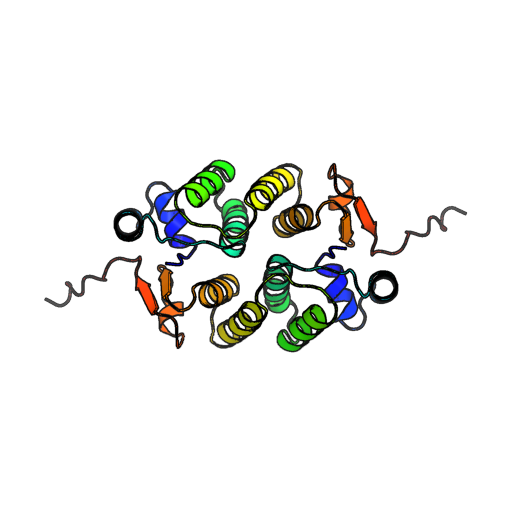1896 O O . LEU B 1 110 ? 16.312 -13.43 -7.098 1 93.06 110 LEU B O 1
ATOM 1900 N N . THR B 1 111 ? 17.75 -11.82 -6.387 1 88.69 111 THR B N 1
ATOM 1901 C CA . THR B 1 111 ? 18.406 -12.758 -5.484 1 88.69 111 THR B CA 1
ATOM 1902 C C . THR B 1 111 ? 17.578 -12.961 -4.219 1 88.69 111 THR B C 1
ATOM 1904 O O . THR B 1 111 ? 17 -12.008 -3.689 1 88.69 111 THR B O 1
ATOM 1907 N N . GLY B 1 112 ? 17.359 -14.164 -3.768 1 89.06 112 GLY B N 1
ATOM 1908 C CA . GLY B 1 112 ? 16.734 -14.438 -2.484 1 89.06 112 GLY B CA 1
ATOM 1909 C C . GLY B 1 112 ? 15.242 -14.648 -2.586 1 89.06 112 GLY B C 1
ATOM 1910 O O . GLY B 1 112 ? 14.555 -14.758 -1.567 1 89.06 112 GLY B O 1
ATOM 1911 N N . VAL B 1 113 ? 14.727 -14.594 -3.793 1 94.44 113 VAL B N 1
ATOM 1912 C CA . VAL B 1 113 ? 13.297 -14.836 -3.965 1 94.44 113 VAL B CA 1
ATOM 1913 C C . VAL B 1 113 ? 13.086 -16.031 -4.898 1 94.44 113 VAL B C 1
ATOM 1915 O O . VAL B 1 113 ? 13.625 -16.062 -6.012 1 94.44 113 VAL B O 1
ATOM 1918 N N . ASN B 1 114 ? 12.453 -16.984 -4.402 1 96.31 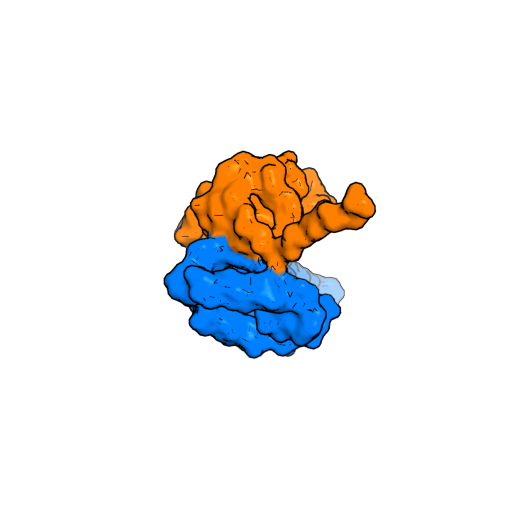114 ASN B N 1
ATOM 1919 C CA . ASN B 1 114 ? 12.047 -18.125 -5.211 1 96.31 114 ASN B CA 1
ATOM 1920 C C . ASN B 1 114 ? 10.648 -17.938 -5.793 1 96.31 114 ASN B C 1
ATOM 1922 O O . ASN B 1 114 ? 9.656 -17.906 -5.055 1 96.31 114 ASN B O 1
ATOM 1926 N N . ARG B 1 115 ? 10.617 -17.828 -7.078 1 97.94 115 ARG B N 1
ATOM 1927 C CA . ARG B 1 115 ? 9.336 -17.625 -7.75 1 97.94 115 ARG B CA 1
ATOM 1928 C C . ARG B 1 115 ? 8.703 -18.969 -8.117 1 97.94 115 ARG B C 1
ATOM 1930 O O . ARG B 1 115 ? 9.344 -19.812 -8.727 1 97.94 115 ARG B O 1
ATOM 1937 N N . ILE B 1 116 ? 7.535 -19.125 -7.656 1 96.94 116 ILE B N 1
ATOM 1938 C CA . ILE B 1 116 ? 6.695 -20.219 -8.141 1 96.94 116 ILE B CA 1
ATOM 1939 C C . ILE B 1 116 ? 5.883 -19.734 -9.344 1 96.94 116 ILE B C 1
ATOM 1941 O O . ILE B 1 116 ? 5.031 -18.859 -9.219 1 96.94 116 ILE B O 1
ATOM 1945 N N . ARG B 1 117 ? 6.082 -20.344 -10.398 1 96.56 117 ARG B N 1
ATOM 1946 C CA . ARG B 1 117 ? 5.543 -19.875 -11.68 1 96.56 117 ARG B CA 1
ATOM 1947 C C . ARG B 1 117 ? 4.035 -20.094 -11.75 1 96.56 117 ARG B C 1
ATOM 1949 O O . ARG B 1 117 ? 3.543 -21.188 -11.445 1 96.56 117 ARG B O 1
ATOM 1956 N N . LEU B 1 118 ? 3.434 -19.094 -12.219 1 96.56 118 LEU B N 1
ATOM 1957 C CA . LEU B 1 118 ? 1.993 -19.156 -12.438 1 96.56 118 LEU B CA 1
ATOM 1958 C C . LEU B 1 118 ? 1.682 -19.438 -13.906 1 96.56 118 LEU B C 1
ATOM 1960 O O . LEU B 1 118 ? 0.684 -20.094 -14.211 1 96.56 118 LEU B O 1
ATOM 1964 N N . GLU B 1 119 ? 2.527 -18.953 -14.773 1 93.12 119 GLU B N 1
ATOM 1965 C CA . GLU B 1 119 ? 2.316 -19.156 -16.203 1 93.12 119 GLU B CA 1
ATOM 1966 C C . GLU B 1 119 ? 2.682 -20.578 -16.625 1 93.12 119 GLU B C 1
ATOM 1968 O O . GLU B 1 119 ? 3.547 -21.203 -16.016 1 93.12 119 GLU B O 1
ATOM 1973 N N . PRO B 1 120 ? 1.971 -21.031 -17.625 1 85.69 120 PRO B N 1
ATOM 1974 C CA . PRO B 1 120 ? 2.312 -22.375 -18.125 1 85.69 120 PRO B CA 1
ATOM 1975 C C . PRO B 1 120 ? 3.721 -22.438 -18.719 1 85.69 120 PRO B C 1
ATOM 1977 O O . PRO B 1 120 ? 4.281 -21.406 -19.109 1 85.69 120 PRO B O 1
ATOM 1980 N N . GLU B 1 121 ? 4.266 -23.688 -18.547 1 78.31 121 GLU B N 1
ATOM 1981 C CA . GLU B 1 121 ? 5.578 -23.875 -19.156 1 78.31 121 GLU B CA 1
ATOM 1982 C C . GLU B 1 121 ? 5.512 -23.703 -20.672 1 78.31 121 GLU B C 1
ATOM 1984 O O . GLU B 1 121 ? 4.508 -24.047 -21.297 1 78.31 121 GLU B O 1
ATOM 1989 N N . GLU B 1 122 ? 6.16 -22.781 -21.156 1 65.5 122 GLU B N 1
ATOM 1990 C CA . GLU B 1 122 ? 6.215 -22.688 -22.609 1 65.5 122 GLU B CA 1
ATOM 1991 C C . GLU B 1 122 ? 6.598 -24.031 -23.25 1 65.5 122 GLU B C 1
ATOM 1993 O O . GLU B 1 122 ? 7.484 -24.719 -22.75 1 65.5 122 GLU B O 1
ATOM 1998 N N . ASN B 1 123 ? 5.676 -24.828 -23.625 1 53.88 123 ASN B N 1
ATOM 1999 C CA . ASN B 1 123 ? 6.043 -25.984 -24.422 1 53.88 123 ASN B CA 1
ATOM 2000 C C . ASN B 1 123 ? 7.16 -25.672 -25.406 1 53.88 123 ASN B C 1
ATOM 2002 O O . ASN B 1 123 ? 7.066 -24.703 -26.172 1 53.88 123 ASN B O 1
ATOM 2006 N N . GLU B 1 124 ? 8.383 -25.859 -25.141 1 49.09 124 GLU B N 1
ATOM 2007 C CA . GLU B 1 124 ? 9.391 -26 -26.188 1 49.09 124 GLU B CA 1
ATOM 2008 C C . GLU B 1 124 ? 8.914 -26.969 -27.266 1 49.09 124 GLU B C 1
ATOM 2010 O O . GLU B 1 124 ? 9.312 -28.141 -27.297 1 49.09 124 GLU B O 1
ATOM 2015 N N . ASP B 1 125 ? 7.707 -27.328 -27.469 1 44.31 125 ASP B N 1
ATOM 2016 C CA . ASP B 1 125 ? 7.398 -28.266 -28.547 1 44.31 125 ASP B CA 1
ATOM 2017 C C . ASP B 1 125 ? 7.906 -27.75 -29.891 1 44.31 125 ASP B C 1
ATOM 2019 O O . ASP B 1 125 ? 8.141 -28.531 -30.812 1 44.31 125 ASP B O 1
ATOM 2023 N N . SER B 1 126 ? 7.645 -26.531 -30.312 1 46.31 126 SER B N 1
ATOM 2024 C CA . SER B 1 126 ? 7.621 -26.484 -31.766 1 46.31 126 SER B CA 1
ATOM 2025 C C . SER B 1 126 ? 8.984 -26.844 -32.344 1 46.31 126 SER B C 1
ATOM 2027 O O . SER B 1 126 ? 9.211 -26.688 -33.562 1 46.31 126 SER B O 1
ATOM 2029 N N . ALA B 1 127 ? 10.117 -26.922 -31.641 1 45.19 127 ALA B N 1
ATOM 2030 C CA . ALA B 1 127 ? 11.203 -27.281 -32.531 1 45.19 127 ALA B CA 1
ATOM 2031 C C . ALA B 1 127 ? 11.234 -28.797 -32.781 1 45.19 127 ALA B C 1
ATOM 2033 O O . ALA B 1 127 ? 12.242 -29.328 -33.25 1 45.19 127 ALA B O 1
ATOM 2034 N N . ALA B 1 128 ? 10.211 -29.672 -32.5 1 36.62 128 ALA B N 1
ATOM 2035 C CA . ALA B 1 128 ? 10.461 -30.969 -33.125 1 36.62 128 ALA B CA 1
ATOM 2036 C C . ALA B 1 128 ? 10.234 -30.922 -34.625 1 36.62 128 ALA B C 1
ATOM 2038 O O . ALA B 1 128 ? 9.359 -30.188 -35.125 1 36.62 128 ALA B O 1
#

Secondary structure (DSSP, 8-state):
-EE-HHHHHHHHSTT-TTHHHHHHHHHHTTTT-EE-HHHHHHHHHHHHHH---HHHHHHHHHHHSEE-S-HHHHHHHHHHHHTT--HHHHHHHHHHTTEEEES-GGGGGSTT-EEEE-SPP--TTTT-/-EE-HHHHHHHHSTT-TTHHHHHHHHHHTTTT-EE-HHHHHHHHHHHHHH---HHHHHHHHHHHSEE-S-HHHHHHHHHHHHTT--HHHHHHHHHHTTEEEES-GGGGGSTT-EEEE-SPP----TT-

InterPro domains:
  IPR029060 PIN-like domain superfamily [SSF88723] (2-116)

Solvent-accessible surface area (backbone atoms only — not comparable to full-atom values): 14288 Å² total; per-residue (Å²): 82,22,52,40,63,64,42,54,45,18,68,71,41,84,85,38,92,37,25,69,49,32,52,51,50,43,67,75,36,51,90,41,30,33,50,51,72,66,49,53,54,50,49,53,56,48,34,74,75,68,67,62,65,62,66,61,52,51,53,53,49,59,73,52,25,50,58,89,67,64,65,64,36,58,54,43,16,53,51,34,35,76,73,67,38,53,65,66,60,11,42,50,54,38,69,27,78,34,33,33,34,32,66,62,68,70,44,74,75,41,86,75,41,45,66,40,73,36,56,76,77,74,74,80,52,81,84,113,83,23,52,39,63,65,41,54,47,18,70,69,42,83,86,39,91,38,24,69,49,32,53,51,49,44,67,75,35,52,89,39,29,32,50,51,71,66,50,53,54,51,50,52,58,49,34,75,74,67,68,62,65,61,65,60,52,51,54,52,49,60,72,52,26,49,58,90,67,65,68,63,37,58,54,44,15,53,52,33,34,76,71,66,38,54,65,66,59,11,41,50,54,38,69,28,75,35,34,34,35,32,66,62,66,71,45,74,74,43,84,74,43,45,67,41,73,36,57,76,76,74,70,82,52,81,82,114

=== Feature glossary ===
Key to the feature types in this record:

pLDDT. pLDDT is the predicted lDDT-Cα score: AlphaFold's confidence that the local environment of each residue (all inter-atomic distances within 15 Å) is correctly placed. It is a per-residue number between 0 and 100, with higher meaning more reliable.

Radius of gyration, Cα contacts, bounding box. The geometric summary reports three shape descriptors. Rg (radius of gyration) measures how spread out the Cα atoms are about their centre of mass; compact globular proteins have small Rg, elongated or unfolded ones large. Cα contacts (<8 Å, |i−j|>4) count long-range residue pairs in spatial proximity — high for tightly packed folds, near zero for rods or random coil. The bounding-box extents give the protein's footprint along x, y, z in Å.

Backbone torsions (φ/ψ). Backbone dihedral angles. Every residue except chain termini has a φ (preceding-C → N → Cα → C) and a ψ (N → Cα → C → next-N). They are reported in degrees following the IUPAC sign convention. Secondary structure is essentially a statement about which (φ, ψ) basin each residue occupies.

Contact-map, Ramachandran, and PAE plots. Plot images: a contact map (which residues are close in 3D, as an N×N binary image), a Ramachandran scatter (backbone torsion angles, revealing secondary-structure composition at a glance), and — for AlphaFold structures — a PAE heatmap (pairwise prediction confidence).

Predicted aligned error. Predicted Aligned Error (PAE) is an AlphaFold confidence matrix: entry (i, j) is the expected error in the position of residue j, in ångströms, when the prediction is superimposed on the true structure at residue i. Low PAE within a block of residues means that block is internally rigid and well-predicted; high PAE between two blocks means their relative placement is uncertain even if each block individually is confident.

Secondary structure (3-state, P-SEA). Three-state secondary structure (P-SEA) collapses the eight DSSP classes into helix (a), strand (b), and coil (c). P-SEA assigns these from Cα geometry alone — distances and angles — without requiring backbone oxygens, so it works on any Cα trace.

Solvent-accessible surface area. Solvent-accessible surface area (SASA) is the area in Å² traced out by the centre of a 1.4 Å probe sphere (a water molecule) rolled over the protein's van der Waals surface (Shrake–Rupley / Lee–Richards construction). Buried residues have near-zero SASA; fully exposed residues can exceed 200 Å². The total SASA scales roughly with the number of surface residues.

Foldseek 3Di. The Foldseek 3Di string encodes local tertiary geometry as a 20-letter alphabet — one character per residue — derived from the relative positions of nearby Cα atoms. Unlike the amino-acid sequence, 3Di is a direct function of the 3D structure, so two proteins with the same fold have similar 3Di strings even at low sequence identity.

B-factor. For experimental (PDB) structures, the B-factor (temperature factor) quantifies the positional spread of each atom in the crystal — a combination of thermal vibration and static disorder — in units of Å². High B-factors mark flexible loops or poorly resolved regions; low B-factors mark the rigid, well-ordered core.

mmCIF coordinates. The mmCIF block holds the 3D Cartesian coordinates of each backbone atom (N, Cα, C, O) in ångströms. mmCIF is the PDB's canonical archive format — a tagged-loop text representation of the atomic model.

InterPro / GO / CATH / organism. Functional annotations link the protein to curated databases. InterPro entries identify conserved domains and families by matching the sequence against member-database signatures (Pfam, PROSITE, CDD, …). Gene Ontology (GO) terms describe molecular function, biological process, and cellular component in a controlled vocabulary. CATH places the structure in a hierarchical fold classification (Class/Architecture/Topology/Homologous-superfamily). The organism is the source species.

Rendered structure images. Structure images are PyMOL renders from six orthogonal camera directions. Cartoon representation draws helices as coils and strands as arrows; sticks shows the backbone as bonds; surface shows the solvent-excluded envelope. Rainbow coloring maps sequence position to hue (blue→red, N→C); chain coloring assigns a distinct color per polypeptide.

Sequence. This is the polypeptide sequence — one letter per residue, N-terminus first. Length ranges from a few dozen residues for small domains to over a thousand for large multi-domain proteins.

Secondary structure (8-state, DSSP). The SS8 string is DSSP's per-residue secondary-structure call. α-helix (H) means an i→i+4 H-bond ladder; β-strand (E) means the residue participates in a β-sheet; 3₁₀ (G) and π (I) are tighter and wider helices; T/S are turns/bends; '-' is loop.

Nearest PDB structures. Structural nearest neighbors (via Foldseek easy-search vs the PDB). Reported per hit: target PDB id, E-value, and alignment TM-score. A TM-score above ~0.5 is the conventional threshold for 'same fold'.